Protein AF-A0A9W8RW11-F1 (afdb_monomer_lite)

Foldseek 3Di:
DVPLLVVLVVVLVVLVVVVVVVVVCLVPPDDCVLCVVPVDARSCQALVNLVSLLVSLLVLLLSLLCVLPDPDPPVPDPPSNVVSLVSNLVSLVVNLVSLVRYDLVSLLPHDVVSLLSLLSSLLSQLLVCVVVVHQRDPSSVSSLVSLVSNVVRDVLSVLSSVVSVLSNCVSVVNDDPQDQDPLSNDSVDRPVNCSVSSCVSSVPDPDDDPPPPDPDDD

pLDDT: mean 83.19, std 17.11, range [30.92, 97.88]

InterPro domains:
  IPR050815 Transcription factor, fungi [PTHR47338] (6-176)

Secondary structure (DSSP, 8-state):
-HHHHHHHHHHHHHHHHHHHHHHHHHHH---TTGGGG-TT--GGGSHHHHHHHHHHHHHHHHHHHHHHS-SS--TT-HHHHHHHHHHHHHHHHHHHHHHHHS-HHHHHTS-HHHHHHHHHHHHHHHHHHHHHTPPPPHHHHHHHHHHHHHTTT-HHHHHHHHHHHHHHHHHTT---SSPPPHHHH-TTS-TTTTHHHHHHHHT--S-PPP--------

Structure (mmCIF, N/CA/C/O backbone):
data_AF-A0A9W8RW11-F1
#
_entry.id   AF-A0A9W8RW11-F1
#
loop_
_atom_site.group_PDB
_atom_site.id
_atom_site.type_symbol
_atom_site.label_atom_id
_atom_site.label_alt_id
_atom_site.label_comp_id
_atom_site.label_asym_id
_atom_site.label_entity_id
_atom_site.label_seq_id
_atom_site.pdbx_PDB_ins_code
_atom_site.Cartn_x
_atom_site.Cartn_y
_atom_site.Cartn_z
_atom_site.occupancy
_atom_site.B_iso_or_equiv
_atom_site.auth_seq_id
_atom_site.auth_comp_id
_atom_site.auth_asym_id
_atom_site.auth_atom_id
_atom_site.pdbx_PDB_model_num
ATOM 1 N N . MET A 1 1 ? 6.291 4.280 27.430 1.00 55.97 1 MET A N 1
ATOM 2 C CA . MET A 1 1 ? 5.849 4.132 26.022 1.00 55.97 1 MET A CA 1
ATOM 3 C C . MET A 1 1 ? 6.825 4.798 25.031 1.00 55.97 1 MET A C 1
ATOM 5 O O . MET A 1 1 ? 6.535 4.846 23.847 1.00 55.97 1 MET A O 1
ATOM 9 N N . THR A 1 2 ? 8.008 5.239 25.487 1.00 69.38 2 THR A N 1
ATOM 10 C CA . THR A 1 2 ? 8.954 6.105 24.753 1.00 69.38 2 THR A CA 1
ATOM 11 C C . THR A 1 2 ? 10.048 5.349 23.992 1.00 69.38 2 THR A C 1
ATOM 13 O O . THR A 1 2 ? 10.424 5.767 22.905 1.00 69.38 2 THR A O 1
ATOM 16 N N . GLU A 1 3 ? 10.523 4.214 24.510 1.00 79.62 3 GLU A N 1
ATOM 17 C CA . GLU A 1 3 ? 11.634 3.451 23.913 1.00 79.62 3 GLU A CA 1
ATOM 18 C C . GLU A 1 3 ? 11.265 2.855 22.546 1.00 79.62 3 GLU A C 1
ATOM 20 O O . GLU A 1 3 ? 11.925 3.133 21.551 1.00 79.62 3 GLU A O 1
ATOM 25 N N . ARG A 1 4 ? 10.123 2.156 22.451 1.00 77.94 4 ARG A N 1
ATOM 26 C CA . ARG A 1 4 ? 9.627 1.610 21.174 1.00 77.94 4 ARG A CA 1
ATOM 27 C C . ARG A 1 4 ? 9.437 2.699 20.110 1.00 77.94 4 ARG A C 1
ATOM 29 O O . ARG A 1 4 ? 9.753 2.483 18.948 1.00 77.94 4 ARG A O 1
ATOM 36 N N . GLN A 1 5 ? 8.917 3.867 20.491 1.00 79.00 5 GLN A N 1
ATOM 37 C CA . GLN A 1 5 ? 8.721 4.969 19.546 1.00 79.00 5 GLN A CA 1
ATOM 38 C C . GLN A 1 5 ? 10.066 5.525 19.052 1.00 79.00 5 GLN A C 1
ATOM 40 O O . GLN A 1 5 ? 10.224 5.774 17.860 1.00 79.00 5 GLN A O 1
ATOM 45 N N . GLN A 1 6 ? 11.054 5.653 19.941 1.00 84.06 6 GLN A N 1
ATOM 46 C CA . GLN A 1 6 ? 12.413 6.064 19.579 1.00 84.06 6 GLN A CA 1
ATOM 47 C C . GLN A 1 6 ? 13.097 5.051 18.652 1.00 84.06 6 GLN A C 1
ATOM 49 O O . GLN A 1 6 ? 13.775 5.449 17.700 1.00 84.06 6 GLN A O 1
ATOM 54 N N . GLU A 1 7 ? 12.898 3.753 18.886 1.00 87.94 7 GLU A N 1
ATOM 55 C CA . GLU A 1 7 ? 13.370 2.690 17.995 1.00 87.94 7 GLU A CA 1
ATOM 56 C C . GLU A 1 7 ? 12.719 2.789 16.612 1.00 87.94 7 GLU A C 1
ATOM 58 O O . GLU A 1 7 ? 13.433 2.786 15.606 1.00 87.94 7 GLU A O 1
ATOM 63 N N . CYS A 1 8 ? 11.393 2.965 16.546 1.00 86.75 8 CYS A N 1
ATOM 64 C CA . CYS A 1 8 ? 10.683 3.191 15.286 1.00 86.75 8 CYS A CA 1
ATOM 65 C C . CYS A 1 8 ? 11.247 4.410 14.540 1.00 86.75 8 CYS A C 1
ATOM 67 O O . CYS A 1 8 ? 11.564 4.328 13.355 1.00 86.75 8 CYS A O 1
ATOM 69 N N . ASP A 1 9 ? 11.455 5.527 15.235 1.00 88.50 9 ASP A N 1
ATOM 70 C CA . ASP A 1 9 ? 12.011 6.743 14.638 1.00 88.50 9 ASP A CA 1
ATOM 71 C C . ASP A 1 9 ? 13.456 6.558 14.150 1.00 88.50 9 ASP A C 1
ATOM 73 O O . ASP A 1 9 ? 13.873 7.189 13.176 1.00 88.50 9 ASP A O 1
ATOM 77 N N . SER A 1 10 ? 14.241 5.714 14.822 1.00 92.50 10 SER A N 1
ATOM 78 C CA . SER A 1 10 ? 15.600 5.351 14.407 1.00 92.50 10 SER A CA 1
ATOM 79 C C . SER A 1 10 ? 15.591 4.510 13.130 1.00 92.50 10 SER A C 1
ATOM 81 O O . SER A 1 10 ? 16.301 4.824 12.171 1.00 92.50 10 SER A O 1
ATOM 83 N N . VAL A 1 11 ? 14.740 3.480 13.074 1.00 93.81 11 VAL A N 1
ATOM 84 C CA . VAL A 1 11 ? 14.574 2.629 11.886 1.00 93.81 11 VAL A CA 1
ATOM 85 C C . VAL A 1 11 ? 14.061 3.445 10.701 1.00 93.81 11 VAL A C 1
ATOM 87 O O . VAL A 1 11 ? 14.627 3.348 9.614 1.00 93.81 11 VAL A O 1
ATOM 90 N N . TYR A 1 12 ? 13.062 4.305 10.914 1.00 93.50 12 TYR A N 1
ATOM 91 C CA . TYR A 1 12 ? 12.537 5.211 9.892 1.00 93.50 12 TYR A CA 1
ATOM 92 C C . TYR A 1 12 ? 13.638 6.092 9.284 1.00 93.50 12 TYR A C 1
ATOM 94 O O . TYR A 1 12 ? 13.786 6.144 8.063 1.00 93.50 12 TYR A O 1
ATOM 102 N N . ARG A 1 13 ? 14.460 6.739 10.123 1.00 94.12 13 ARG A N 1
ATOM 103 C CA . ARG A 1 13 ? 15.569 7.588 9.655 1.00 94.12 13 ARG A CA 1
ATOM 104 C C . ARG A 1 13 ? 16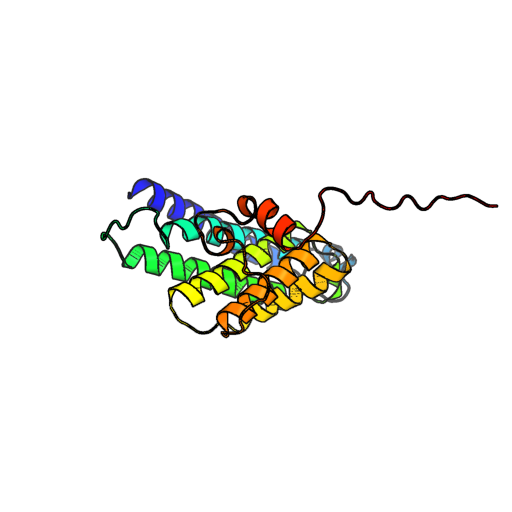.590 6.810 8.832 1.00 94.12 13 ARG A C 1
ATOM 106 O O . ARG A 1 13 ? 17.045 7.310 7.811 1.00 94.12 13 ARG A O 1
ATOM 113 N N . ARG A 1 14 ? 16.921 5.584 9.246 1.00 95.19 14 ARG A N 1
ATOM 114 C CA . ARG A 1 14 ? 17.838 4.711 8.498 1.00 95.19 14 ARG A CA 1
ATOM 115 C C . ARG A 1 14 ? 17.264 4.298 7.145 1.00 95.19 14 ARG A C 1
ATOM 117 O O . ARG A 1 14 ? 17.997 4.312 6.165 1.00 95.19 14 ARG A O 1
ATOM 124 N N . LEU A 1 15 ? 15.974 3.960 7.086 1.00 94.50 15 LEU A N 1
ATOM 125 C CA . LEU A 1 15 ? 15.294 3.627 5.831 1.00 94.50 15 LEU A CA 1
ATOM 126 C C . LEU A 1 15 ? 15.291 4.810 4.863 1.00 94.50 15 LEU A C 1
ATOM 128 O O . LEU A 1 15 ? 15.594 4.628 3.689 1.00 94.50 15 LEU A O 1
ATOM 132 N N . LYS A 1 16 ? 14.993 6.018 5.356 1.00 94.31 16 LYS A N 1
ATOM 133 C CA . LYS A 1 16 ? 15.020 7.235 4.538 1.00 94.31 16 LYS A CA 1
ATOM 134 C C . LYS A 1 16 ? 16.423 7.572 4.041 1.00 94.31 16 LYS A C 1
ATOM 136 O O . LYS A 1 16 ? 16.576 7.782 2.849 1.00 94.31 16 LYS A O 1
ATOM 141 N N . ALA A 1 17 ? 17.434 7.525 4.908 1.00 94.81 17 ALA A N 1
ATOM 142 C CA . ALA A 1 17 ? 18.819 7.755 4.496 1.00 94.81 17 ALA A CA 1
ATOM 143 C C . ALA A 1 17 ? 19.265 6.766 3.407 1.00 94.81 17 ALA A C 1
ATOM 145 O O . ALA A 1 17 ? 19.822 7.170 2.393 1.00 94.81 17 ALA A O 1
ATOM 146 N N . TRP A 1 18 ? 18.948 5.479 3.578 1.00 94.38 18 TRP A N 1
ATOM 147 C CA . TRP A 1 18 ? 19.262 4.463 2.575 1.00 94.38 18 TRP A CA 1
ATOM 148 C C . TRP A 1 18 ? 18.500 4.677 1.260 1.00 94.38 18 TRP A C 1
ATOM 150 O O . TRP A 1 18 ? 19.065 4.482 0.187 1.00 94.38 18 TRP A O 1
ATOM 160 N N . GLN A 1 19 ? 17.230 5.095 1.319 1.00 92.69 19 GLN A N 1
ATOM 161 C CA . GLN A 1 19 ? 16.463 5.445 0.121 1.00 92.69 19 GLN A CA 1
ATOM 162 C C . GLN A 1 19 ? 17.129 6.596 -0.644 1.00 92.69 19 GLN A C 1
ATOM 164 O O . GLN A 1 19 ? 17.280 6.505 -1.860 1.00 92.69 19 GLN A O 1
ATOM 169 N N . ASP A 1 20 ? 17.547 7.646 0.059 1.00 90.94 20 ASP A N 1
ATOM 170 C CA . ASP A 1 20 ? 18.175 8.813 -0.560 1.00 90.94 20 ASP A CA 1
ATOM 171 C C . ASP A 1 20 ? 19.526 8.432 -1.208 1.00 90.94 20 ASP A C 1
ATOM 173 O O . ASP A 1 20 ? 19.839 8.872 -2.315 1.00 90.94 20 ASP A O 1
ATOM 177 N N . GLU A 1 21 ? 20.309 7.554 -0.566 1.00 88.81 21 GLU A N 1
ATOM 178 C CA . GLU A 1 21 ? 21.528 6.968 -1.147 1.00 88.81 21 GLU A CA 1
ATOM 179 C C . GLU A 1 21 ? 21.223 6.132 -2.402 1.00 88.81 21 GLU A C 1
ATOM 181 O O . GLU A 1 21 ? 21.920 6.238 -3.414 1.00 88.81 21 GLU A O 1
ATOM 186 N N . PHE A 1 22 ? 20.164 5.320 -2.372 1.00 87.69 22 PHE A N 1
ATOM 187 C CA . PHE A 1 22 ? 19.738 4.516 -3.517 1.00 87.69 22 PHE A CA 1
ATOM 188 C C . PHE A 1 22 ? 19.322 5.388 -4.712 1.00 87.69 22 PHE A C 1
ATOM 190 O O . PHE A 1 22 ? 19.727 5.118 -5.844 1.00 87.69 22 PHE A O 1
ATOM 197 N N . GLU A 1 23 ? 18.581 6.470 -4.477 1.00 85.44 23 GLU A N 1
ATOM 198 C CA . GLU A 1 23 ? 18.187 7.424 -5.522 1.00 85.44 23 GLU A CA 1
ATOM 199 C C . GLU A 1 23 ? 19.410 8.124 -6.149 1.00 85.44 23 GLU A C 1
ATOM 201 O O . GLU A 1 23 ? 19.481 8.302 -7.371 1.00 85.44 23 GLU A O 1
ATOM 206 N N . GLN A 1 24 ? 20.436 8.438 -5.351 1.00 84.25 24 GLN A N 1
ATOM 207 C CA . GLN A 1 24 ? 21.717 8.943 -5.866 1.00 84.25 24 GLN A CA 1
ATOM 208 C C . GLN A 1 24 ? 22.445 7.902 -6.729 1.00 84.25 24 GLN A C 1
ATOM 210 O O . GLN A 1 24 ? 23.013 8.236 -7.770 1.00 84.25 24 GLN A O 1
ATOM 215 N N . LEU A 1 25 ? 22.407 6.623 -6.353 1.00 80.88 25 LEU A N 1
ATOM 216 C CA . LEU A 1 25 ? 23.002 5.558 -7.163 1.00 80.88 25 LEU A CA 1
ATOM 217 C C . LEU A 1 25 ? 22.285 5.381 -8.505 1.00 80.88 25 LEU A C 1
ATOM 219 O O . LEU A 1 25 ? 22.958 5.242 -9.527 1.00 80.88 25 LEU A O 1
ATOM 223 N N . LEU A 1 26 ? 20.951 5.450 -8.527 1.00 77.25 26 LEU A N 1
ATOM 224 C CA . LEU A 1 26 ? 20.169 5.361 -9.765 1.00 77.25 26 LEU A CA 1
ATOM 225 C C . LEU A 1 26 ? 20.497 6.487 -10.757 1.00 77.25 26 LEU A C 1
ATOM 227 O O . LEU A 1 26 ? 20.474 6.264 -11.969 1.00 77.25 26 LEU A O 1
ATOM 231 N N . THR A 1 27 ? 20.827 7.681 -10.262 1.00 72.81 27 THR A N 1
ATOM 232 C CA . THR A 1 27 ? 21.156 8.838 -11.111 1.00 72.81 27 THR A CA 1
ATOM 233 C C . THR A 1 27 ? 22.600 8.838 -11.617 1.00 72.81 27 THR A C 1
ATOM 235 O O . THR A 1 27 ? 22.850 9.348 -12.707 1.00 72.81 27 THR A O 1
ATOM 238 N N . VAL A 1 28 ? 23.547 8.256 -10.870 1.00 68.19 28 VAL A N 1
ATOM 239 C CA . VAL A 1 28 ? 24.987 8.328 -11.192 1.00 68.19 28 VAL A CA 1
ATOM 240 C C . VAL A 1 28 ? 25.542 7.039 -11.815 1.00 68.19 28 VAL A C 1
ATOM 242 O O . VAL A 1 28 ? 26.442 7.110 -12.648 1.00 68.19 28 VAL A O 1
ATOM 245 N N . HIS A 1 29 ? 25.039 5.862 -11.428 1.00 59.12 29 HIS A N 1
ATOM 246 C CA . HIS A 1 29 ? 25.720 4.579 -11.672 1.00 59.12 29 HIS A CA 1
ATOM 247 C C . HIS A 1 29 ? 24.947 3.584 -12.542 1.00 59.12 29 HIS A C 1
ATOM 249 O O . HIS A 1 29 ? 25.425 2.463 -12.716 1.00 59.12 29 HIS A O 1
ATOM 255 N N . THR A 1 30 ? 23.780 3.936 -13.087 1.00 58.44 30 THR A N 1
ATOM 256 C CA . THR A 1 30 ? 22.988 2.970 -13.864 1.00 58.44 30 THR A CA 1
ATOM 257 C C . THR A 1 30 ? 23.710 2.622 -15.177 1.00 58.44 30 THR A C 1
ATOM 259 O O . THR A 1 30 ? 23.822 3.481 -16.053 1.00 58.44 30 THR A O 1
ATOM 262 N N . PRO A 1 31 ? 24.227 1.388 -15.353 1.00 54.41 31 PRO A N 1
ATOM 263 C CA . PRO A 1 31 ? 24.907 1.004 -16.581 1.00 54.41 31 PRO A CA 1
ATOM 264 C C . PRO A 1 31 ? 23.875 0.764 -17.687 1.00 54.41 31 PRO A C 1
ATOM 266 O O . PRO A 1 31 ? 22.825 0.176 -17.434 1.00 54.41 31 PRO A O 1
ATOM 269 N N . GLN A 1 32 ? 24.221 1.101 -18.932 1.00 51.72 32 GLN A N 1
ATOM 270 C CA . GLN A 1 32 ? 23.376 0.911 -20.127 1.00 51.72 32 GLN A CA 1
ATOM 271 C C . GLN A 1 32 ? 22.864 -0.531 -20.334 1.00 51.72 32 GLN A C 1
ATOM 273 O O . GLN A 1 32 ? 21.938 -0.744 -21.105 1.00 51.72 32 GLN A O 1
ATOM 278 N N . TYR A 1 33 ? 23.431 -1.542 -19.661 1.00 46.22 33 TYR A N 1
ATOM 279 C CA . TYR A 1 33 ? 22.938 -2.921 -19.766 1.00 46.22 33 TYR A CA 1
ATOM 280 C C . TYR A 1 33 ? 21.620 -3.158 -19.002 1.00 46.22 33 TYR A C 1
ATOM 282 O O . TYR A 1 33 ? 20.869 -4.060 -19.368 1.00 46.22 33 TYR A O 1
ATOM 290 N N . ALA A 1 34 ? 21.312 -2.350 -17.979 1.00 51.25 34 ALA A N 1
ATOM 291 C CA . ALA A 1 34 ? 20.034 -2.422 -17.268 1.00 51.25 34 ALA A CA 1
ATOM 292 C C . ALA A 1 34 ? 18.853 -1.964 -18.150 1.00 51.25 34 ALA A C 1
ATOM 294 O O . ALA A 1 34 ? 17.740 -2.446 -17.963 1.00 51.25 34 ALA A O 1
ATOM 295 N N . ASP A 1 35 ? 19.114 -1.124 -19.160 1.00 51.81 35 ASP A N 1
ATOM 296 C CA . ASP A 1 35 ? 18.140 -0.701 -20.182 1.00 51.81 35 ASP A CA 1
ATOM 297 C C . ASP A 1 35 ? 17.795 -1.807 -21.195 1.00 51.81 35 ASP A C 1
ATOM 299 O O . ASP A 1 35 ? 16.818 -1.695 -21.932 1.00 51.81 35 ASP A O 1
ATOM 303 N N . LEU A 1 36 ? 18.559 -2.904 -21.257 1.00 46.84 36 LEU A N 1
ATOM 304 C CA . LEU A 1 36 ? 18.378 -3.916 -22.308 1.00 46.84 36 LEU A CA 1
ATOM 305 C C . LEU A 1 36 ? 17.129 -4.794 -22.125 1.00 46.84 36 LEU A C 1
ATOM 307 O O . LEU A 1 36 ? 16.750 -5.495 -23.062 1.00 46.84 36 LEU A O 1
ATOM 311 N N . LEU A 1 37 ? 16.485 -4.772 -20.951 1.00 48.75 37 LEU A N 1
ATOM 312 C CA . LEU A 1 37 ? 15.251 -5.527 -20.681 1.00 48.75 37 LEU A CA 1
ATOM 313 C C . LEU A 1 37 ? 13.976 -4.671 -20.755 1.00 48.75 37 LEU A C 1
ATOM 315 O O . LEU A 1 37 ? 12.876 -5.216 -20.727 1.00 48.75 37 LEU A O 1
ATOM 319 N N . THR A 1 38 ? 14.107 -3.353 -20.901 1.00 51.66 38 THR A N 1
ATOM 320 C CA . THR A 1 38 ? 12.986 -2.403 -20.979 1.00 51.66 38 THR A CA 1
ATOM 321 C C . THR A 1 38 ? 13.370 -1.278 -21.928 1.00 51.66 38 THR A C 1
ATOM 323 O O . THR A 1 38 ? 14.113 -0.370 -21.573 1.00 51.66 38 THR A O 1
ATOM 326 N N . SER A 1 39 ? 12.847 -1.318 -23.148 1.00 51.22 39 SER A N 1
ATOM 327 C CA . SER A 1 39 ? 13.229 -0.393 -24.219 1.00 51.22 39 SER A CA 1
ATOM 328 C C . SER A 1 39 ? 12.743 1.062 -24.023 1.00 51.22 39 SER A C 1
ATOM 330 O O . SER A 1 39 ? 12.902 1.861 -24.948 1.00 51.22 39 SER A O 1
ATOM 332 N N . SER A 1 40 ? 12.115 1.427 -22.891 1.00 55.81 40 SER A N 1
ATOM 333 C CA . SER A 1 40 ? 11.395 2.710 -22.760 1.00 55.81 40 SER A CA 1
ATOM 334 C C . SER A 1 40 ? 11.202 3.294 -21.343 1.00 55.81 40 SER A C 1
ATOM 336 O O . SER A 1 40 ? 10.311 4.123 -21.177 1.00 55.81 40 SER A O 1
ATOM 338 N N . GLY A 1 41 ? 11.991 2.922 -20.324 1.00 59.69 41 GLY A N 1
ATOM 339 C CA . GLY A 1 41 ? 11.790 3.404 -18.940 1.00 59.69 41 GLY A CA 1
ATOM 340 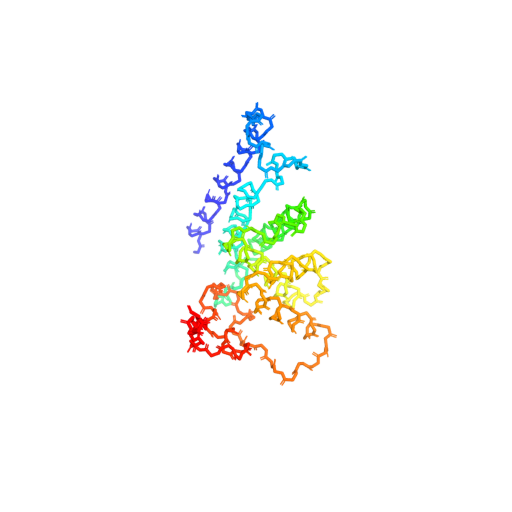C C . GLY A 1 41 ? 12.977 4.174 -18.351 1.00 59.69 41 GLY A C 1
ATOM 341 O O . GLY A 1 41 ? 14.126 3.867 -18.648 1.00 59.69 41 GLY A O 1
ATOM 342 N N . THR A 1 42 ? 12.729 5.153 -17.474 1.00 70.69 42 THR A N 1
ATOM 343 C CA . THR A 1 42 ? 13.776 5.733 -16.614 1.00 70.69 42 THR A CA 1
ATOM 344 C C . THR A 1 42 ? 14.273 4.683 -15.606 1.00 70.69 42 THR A C 1
ATOM 346 O O . THR A 1 42 ? 13.523 3.771 -15.250 1.00 70.69 42 THR A O 1
ATOM 349 N N . PRO A 1 43 ? 15.496 4.801 -15.048 1.00 69.88 43 PRO A N 1
ATOM 350 C CA . PRO A 1 43 ? 16.016 3.848 -14.053 1.00 69.88 43 PRO A CA 1
ATOM 351 C C . PRO A 1 43 ? 15.098 3.627 -12.835 1.00 69.88 43 PRO A C 1
ATOM 353 O O . PRO A 1 43 ? 15.088 2.553 -12.233 1.00 69.88 43 PRO A O 1
ATOM 356 N N . SER A 1 44 ? 14.293 4.632 -12.483 1.00 71.88 44 SER A N 1
ATOM 357 C CA . SER A 1 44 ? 13.288 4.576 -11.416 1.00 71.88 44 SER A CA 1
ATOM 358 C C . SER A 1 44 ? 12.025 3.777 -11.772 1.00 71.88 44 SER A C 1
ATOM 360 O O . SER A 1 44 ? 11.341 3.304 -10.869 1.00 71.88 44 SER A O 1
ATOM 362 N N . GLN A 1 45 ? 11.726 3.591 -13.061 1.00 79.69 45 GLN A N 1
ATOM 363 C CA . GLN A 1 45 ? 10.564 2.842 -13.566 1.00 79.69 45 GLN A CA 1
ATOM 364 C C . GLN A 1 45 ? 10.861 1.348 -13.755 1.00 79.69 45 GLN A C 1
ATOM 366 O O . GLN A 1 45 ? 9.975 0.570 -14.098 1.00 79.69 45 GLN A O 1
ATOM 371 N N . GLN A 1 46 ? 12.102 0.930 -13.506 1.00 82.88 46 GLN A N 1
ATOM 372 C CA . GLN A 1 46 ? 12.502 -0.467 -13.592 1.00 82.88 46 GLN A CA 1
ATOM 373 C C . GLN A 1 46 ? 11.773 -1.320 -12.541 1.00 82.88 46 GLN A C 1
ATOM 375 O O . GLN A 1 46 ? 11.654 -0.886 -11.390 1.00 82.88 46 GLN A O 1
ATOM 380 N N . PRO A 1 47 ? 11.373 -2.569 -12.857 1.00 87.25 47 PRO A N 1
ATOM 381 C CA . PRO A 1 47 ? 10.647 -3.436 -11.924 1.00 87.25 47 PRO A CA 1
ATOM 382 C C . PRO A 1 47 ? 11.334 -3.596 -10.560 1.00 87.25 47 PRO A C 1
ATOM 384 O O . PRO A 1 47 ? 10.676 -3.598 -9.519 1.00 87.25 47 PRO A O 1
ATOM 387 N N . ASN A 1 48 ? 12.667 -3.699 -10.553 1.00 87.94 48 ASN A N 1
ATOM 388 C CA . ASN A 1 48 ? 13.454 -3.832 -9.325 1.00 87.94 48 ASN A CA 1
ATOM 389 C C . ASN A 1 48 ? 13.486 -2.531 -8.512 1.00 87.94 48 ASN A C 1
ATOM 391 O O . ASN A 1 48 ? 13.378 -2.581 -7.288 1.00 87.94 48 ASN A O 1
ATOM 395 N N . SER A 1 49 ? 13.582 -1.376 -9.174 1.00 89.00 49 SER A N 1
ATOM 396 C CA . SER A 1 49 ? 13.500 -0.068 -8.514 1.00 89.00 49 SER A CA 1
ATOM 397 C C . SER A 1 49 ? 12.121 0.130 -7.888 1.00 89.00 49 SER A C 1
ATOM 399 O O . SER A 1 49 ? 12.025 0.471 -6.709 1.00 89.00 49 SER A O 1
ATOM 401 N N . ILE A 1 50 ? 11.049 -0.190 -8.625 1.00 92.12 50 ILE A N 1
ATOM 402 C CA . ILE A 1 50 ? 9.676 -0.146 -8.107 1.00 92.12 50 ILE A CA 1
ATOM 403 C C . ILE A 1 50 ? 9.534 -1.060 -6.886 1.00 92.12 50 ILE A C 1
ATOM 405 O O . ILE A 1 50 ? 8.989 -0.635 -5.866 1.00 92.12 50 ILE A O 1
ATOM 409 N N . LEU A 1 51 ? 10.048 -2.293 -6.960 1.00 93.62 51 LEU A N 1
ATOM 410 C CA . LEU A 1 51 ? 10.039 -3.236 -5.843 1.00 93.62 51 LEU A CA 1
ATOM 411 C C . LEU A 1 51 ? 10.716 -2.651 -4.601 1.00 93.62 51 LEU A C 1
ATOM 413 O O . LEU A 1 51 ? 10.139 -2.705 -3.514 1.00 93.62 51 LEU A O 1
ATOM 417 N N . ILE A 1 52 ? 11.906 -2.072 -4.756 1.00 93.75 52 ILE A N 1
ATOM 418 C CA . ILE A 1 52 ? 12.666 -1.468 -3.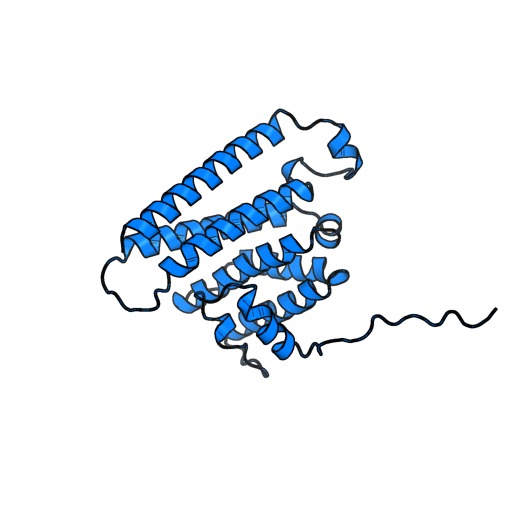658 1.00 93.75 52 ILE A CA 1
ATOM 419 C C . ILE A 1 52 ? 11.876 -0.318 -3.019 1.00 93.75 52 ILE A C 1
ATOM 421 O O . ILE A 1 52 ? 11.636 -0.347 -1.809 1.00 93.75 52 ILE A O 1
ATOM 425 N N . HIS A 1 53 ? 11.401 0.645 -3.813 1.00 94.12 53 HIS A N 1
ATOM 426 C CA . HIS A 1 53 ? 10.635 1.782 -3.293 1.00 94.12 53 HIS A CA 1
ATOM 427 C C . HIS A 1 53 ? 9.338 1.340 -2.604 1.00 94.12 53 HIS A C 1
ATOM 429 O O . HIS A 1 53 ? 9.045 1.767 -1.485 1.00 94.12 53 HIS A O 1
ATOM 435 N N . CYS A 1 54 ? 8.575 0.437 -3.227 1.00 96.31 54 CYS A N 1
ATOM 436 C CA . CYS A 1 54 ? 7.341 -0.084 -2.642 1.00 96.31 54 CYS A CA 1
ATOM 437 C C . CYS A 1 54 ? 7.611 -0.818 -1.321 1.00 96.31 54 CYS A C 1
ATOM 439 O O . CYS A 1 54 ? 6.856 -0.654 -0.360 1.00 96.31 54 CYS A O 1
ATOM 441 N N . THR A 1 55 ? 8.714 -1.569 -1.241 1.00 96.25 55 THR A N 1
ATOM 442 C CA . THR A 1 55 ? 9.135 -2.257 -0.014 1.00 96.25 55 THR A CA 1
ATOM 443 C C . THR A 1 55 ? 9.413 -1.256 1.103 1.00 96.25 55 THR A C 1
ATOM 445 O O . THR A 1 55 ? 8.829 -1.383 2.180 1.00 96.25 55 THR A O 1
ATOM 448 N N . ILE A 1 56 ? 10.221 -0.222 0.842 1.00 95.88 56 ILE A N 1
ATOM 449 C CA . ILE A 1 56 ? 10.540 0.824 1.829 1.00 95.88 56 ILE A CA 1
ATOM 450 C C . ILE A 1 56 ? 9.266 1.499 2.339 1.00 95.88 56 ILE A C 1
ATOM 452 O O . ILE A 1 56 ? 9.043 1.557 3.549 1.00 95.88 56 ILE A O 1
ATOM 456 N N . HIS A 1 57 ? 8.402 1.975 1.440 1.00 96.88 57 HIS A N 1
ATOM 457 C CA . HIS A 1 57 ? 7.180 2.671 1.841 1.00 96.88 57 HIS A CA 1
ATOM 458 C C . HIS A 1 57 ? 6.230 1.757 2.621 1.00 96.88 57 HIS A C 1
ATOM 460 O O . HIS A 1 57 ? 5.674 2.176 3.636 1.00 96.88 57 HIS A O 1
ATOM 466 N N . SER A 1 58 ? 6.099 0.487 2.223 1.00 96.00 58 SER A N 1
ATOM 467 C CA . SER A 1 58 ? 5.288 -0.482 2.969 1.00 96.00 58 SER A CA 1
ATOM 468 C C . SER A 1 58 ? 5.848 -0.777 4.367 1.00 96.00 58 SER A C 1
ATOM 470 O O . SER A 1 58 ? 5.072 -0.942 5.312 1.00 96.00 58 SER A O 1
ATOM 472 N N . ALA A 1 59 ? 7.175 -0.773 4.531 1.00 95.12 59 ALA A N 1
ATOM 473 C CA . ALA A 1 59 ? 7.827 -0.929 5.826 1.00 95.12 59 ALA A CA 1
ATOM 474 C C . ALA A 1 59 ? 7.572 0.285 6.732 1.00 95.12 59 ALA A C 1
ATOM 476 O O . ALA A 1 59 ? 7.223 0.104 7.898 1.00 95.12 59 ALA A O 1
ATOM 477 N N . ILE A 1 60 ? 7.665 1.509 6.195 1.00 94.88 60 ILE A N 1
ATOM 478 C CA . ILE A 1 60 ? 7.368 2.746 6.938 1.00 94.88 60 ILE A CA 1
ATOM 479 C C . ILE A 1 60 ? 5.912 2.751 7.420 1.00 94.88 60 ILE A C 1
ATOM 481 O O . ILE A 1 60 ? 5.659 3.001 8.600 1.00 94.88 60 ILE A O 1
ATOM 485 N N . ILE A 1 61 ? 4.963 2.418 6.538 1.00 94.50 61 ILE A N 1
ATOM 486 C CA . ILE A 1 61 ? 3.540 2.317 6.893 1.00 94.50 61 ILE A CA 1
ATOM 487 C C . ILE A 1 61 ? 3.350 1.271 7.995 1.00 94.50 61 ILE A C 1
ATOM 489 O O . ILE A 1 61 ? 2.709 1.540 9.010 1.00 94.50 61 ILE A O 1
ATOM 493 N N . SER A 1 62 ? 3.968 0.098 7.844 1.00 91.69 62 SER A N 1
ATOM 494 C CA . SER A 1 62 ? 3.828 -0.998 8.807 1.00 91.69 62 SER A CA 1
ATOM 495 C C . SER A 1 62 ? 4.410 -0.674 10.186 1.00 91.69 62 SER A C 1
ATOM 497 O O . SER A 1 62 ? 3.884 -1.146 11.196 1.00 91.69 62 SER A O 1
ATOM 499 N N . LEU A 1 63 ? 5.467 0.140 10.231 1.00 90.50 63 LEU A N 1
ATOM 500 C CA . LEU A 1 63 ? 6.131 0.578 11.456 1.00 90.50 63 LEU A CA 1
ATOM 501 C C . LEU A 1 63 ? 5.277 1.572 12.252 1.00 90.50 63 LEU A C 1
ATOM 503 O O . LEU A 1 63 ? 5.204 1.483 13.477 1.00 90.50 63 LEU A O 1
ATOM 507 N N . HIS A 1 64 ? 4.618 2.502 11.557 1.00 89.75 64 HIS A N 1
ATOM 508 C CA . HIS A 1 64 ? 3.907 3.621 12.178 1.00 89.75 64 HIS A CA 1
ATOM 509 C C . HIS A 1 64 ? 2.389 3.416 12.308 1.00 89.75 64 HIS A C 1
ATOM 511 O O . HIS A 1 64 ? 1.784 4.032 13.186 1.00 89.75 64 HIS A O 1
ATOM 517 N N . GLN A 1 65 ? 1.763 2.516 11.533 1.00 87.88 65 GLN A N 1
ATOM 518 C CA . GLN A 1 65 ? 0.305 2.289 11.578 1.00 87.88 65 GLN A CA 1
ATOM 519 C C . GLN A 1 65 ? -0.218 1.940 12.982 1.00 87.88 65 GLN A C 1
ATOM 521 O O . GLN A 1 65 ? -1.296 2.381 13.378 1.00 87.88 65 GLN A O 1
ATOM 526 N N . ARG A 1 66 ? 0.578 1.213 13.778 1.00 82.00 66 ARG A N 1
ATOM 527 C CA . ARG A 1 66 ? 0.212 0.800 15.143 1.00 82.00 66 ARG A CA 1
ATOM 528 C C . ARG A 1 66 ? 0.257 1.935 16.159 1.00 82.00 66 ARG A C 1
ATOM 530 O O . ARG A 1 66 ? -0.466 1.874 17.151 1.00 82.00 66 ARG A O 1
ATOM 537 N N . SER A 1 67 ? 1.093 2.949 15.926 1.00 80.69 67 SER A N 1
ATOM 538 C CA . SER A 1 67 ? 1.182 4.128 16.794 1.00 80.69 67 SER A CA 1
ATOM 539 C C . SER A 1 67 ? -0.030 5.048 16.623 1.00 80.69 67 SER A C 1
ATOM 541 O O . SER A 1 67 ? -0.394 5.750 17.563 1.00 80.69 67 SER A O 1
ATOM 543 N N . ILE A 1 68 ? -0.676 5.020 15.451 1.00 82.38 68 ILE A N 1
ATOM 544 C CA . ILE A 1 68 ? -1.841 5.858 15.133 1.00 82.38 68 ILE A CA 1
ATOM 545 C C . ILE A 1 68 ? -3.106 5.338 15.841 1.00 82.38 68 ILE A C 1
ATOM 547 O O . ILE A 1 68 ? -3.866 6.139 16.377 1.00 82.38 68 ILE A O 1
ATOM 551 N N . PHE A 1 69 ? -3.297 4.013 15.911 1.00 73.81 69 PHE A N 1
ATOM 552 C CA . PHE A 1 69 ? -4.514 3.370 16.441 1.00 73.81 69 PHE A CA 1
ATOM 553 C C . PHE A 1 69 ? -4.233 2.461 17.652 1.00 73.81 69 PHE A C 1
ATOM 555 O O . PHE A 1 69 ? -4.328 1.244 17.530 1.00 73.81 69 PHE A O 1
ATOM 562 N N . PRO A 1 70 ? -3.836 2.994 18.816 1.00 65.50 70 PRO A N 1
ATOM 563 C CA . PRO A 1 70 ? -3.404 2.183 19.955 1.00 65.50 70 PRO A CA 1
ATOM 564 C C . PRO A 1 70 ? -4.531 1.329 20.556 1.00 65.50 70 PRO A C 1
ATOM 566 O O . PRO A 1 70 ? -5.673 1.759 20.655 1.00 65.50 70 PRO A O 1
ATOM 569 N N . VAL A 1 71 ? -4.166 0.135 21.038 1.00 61.94 71 VAL A N 1
ATOM 570 C CA . VAL A 1 71 ? -5.072 -0.855 21.665 1.00 61.94 71 VAL A CA 1
ATOM 571 C C . VAL A 1 71 ? -5.685 -0.350 22.981 1.00 61.94 71 VAL A C 1
ATOM 573 O O . VAL A 1 71 ? -6.735 -0.817 23.414 1.00 61.94 71 VAL A O 1
ATOM 576 N N . SER A 1 72 ? -5.038 0.616 23.628 1.00 56.78 72 SER A N 1
ATOM 577 C CA . SER A 1 72 ? -5.527 1.284 24.827 1.00 56.78 72 SER A CA 1
ATOM 578 C C . SER A 1 72 ? -5.626 2.784 24.567 1.00 56.78 72 SER A C 1
ATOM 580 O O . SER A 1 72 ? -4.673 3.394 24.074 1.00 56.78 72 SER A O 1
ATOM 582 N N . ASN A 1 73 ? -6.773 3.373 24.927 1.00 50.38 73 ASN A N 1
ATOM 583 C CA . ASN A 1 73 ? -7.041 4.818 24.940 1.00 50.38 73 ASN A CA 1
ATOM 584 C C . ASN A 1 73 ? -6.172 5.511 26.002 1.00 50.38 73 ASN A C 1
ATOM 586 O O . ASN A 1 73 ? -6.661 6.070 26.976 1.00 50.38 73 ASN A O 1
ATOM 590 N N . LEU A 1 74 ? -4.851 5.400 25.880 1.00 51.91 74 LEU A N 1
ATOM 591 C CA . LEU A 1 74 ? -3.933 6.205 26.658 1.00 51.91 74 LEU A CA 1
ATOM 592 C C . LEU A 1 74 ? -4.002 7.603 26.044 1.00 51.91 74 LEU A C 1
ATOM 594 O O . LEU A 1 74 ? -3.430 7.859 24.976 1.00 51.91 74 LEU A O 1
ATOM 598 N N . ASP A 1 75 ? -4.746 8.469 26.728 1.00 50.06 75 ASP A N 1
ATOM 599 C CA . ASP A 1 75 ? -5.038 9.885 26.449 1.00 50.06 75 ASP A CA 1
ATOM 600 C C . ASP A 1 75 ? -3.787 10.794 26.401 1.00 50.06 75 ASP A C 1
ATOM 602 O O . ASP A 1 75 ? -3.866 12.002 26.587 1.00 50.06 75 ASP A O 1
ATOM 606 N N . GLY A 1 76 ? -2.599 10.225 26.182 1.00 54.41 76 GLY A N 1
ATOM 607 C CA . GLY A 1 76 ? -1.332 10.879 26.480 1.00 54.41 76 GLY A CA 1
ATOM 608 C C . GLY A 1 76 ? -0.827 11.853 25.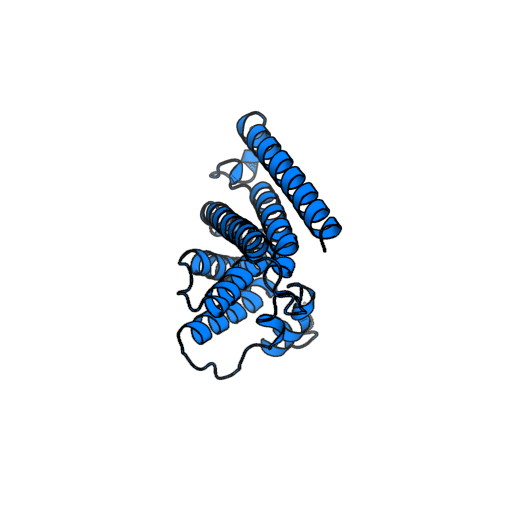425 1.00 54.41 76 GLY A C 1
ATOM 609 O O . GLY A 1 76 ? -0.419 12.948 25.788 1.00 54.41 76 GLY A O 1
ATOM 610 N N . GLU A 1 77 ? -0.787 11.489 24.138 1.00 60.22 77 GLU A N 1
ATOM 611 C CA . GLU A 1 77 ? -0.026 12.293 23.169 1.00 60.22 77 GLU A CA 1
ATOM 612 C C . GLU A 1 77 ? -0.662 12.288 21.766 1.00 60.22 77 GLU A C 1
ATOM 614 O O . GLU A 1 77 ? -0.548 11.318 21.016 1.00 60.22 77 GLU A O 1
ATOM 619 N N . ALA A 1 78 ? -1.338 13.383 21.398 1.00 62.25 78 ALA A N 1
ATOM 620 C CA . ALA A 1 78 ? -1.886 13.596 20.052 1.00 62.25 78 ALA A CA 1
ATOM 621 C C . ALA A 1 78 ? -0.780 13.843 19.005 1.00 62.25 78 ALA A C 1
ATOM 623 O O . ALA A 1 78 ? -0.790 13.237 17.935 1.00 62.25 78 ALA A O 1
ATOM 624 N N . ALA A 1 79 ? 0.241 14.634 19.351 1.00 64.81 79 ALA A N 1
ATOM 625 C CA . ALA A 1 79 ? 1.300 15.039 18.422 1.00 64.81 79 ALA A CA 1
ATOM 626 C C . ALA A 1 79 ? 2.132 13.874 17.818 1.00 64.81 79 ALA A C 1
ATOM 628 O O . ALA A 1 79 ? 2.389 13.879 16.613 1.00 64.81 79 ALA A O 1
ATOM 629 N N . PRO A 1 80 ? 2.534 12.823 18.564 1.00 68.12 80 PRO A N 1
ATOM 630 C CA . PRO A 1 80 ? 3.215 11.665 17.976 1.00 68.12 80 PRO A CA 1
ATOM 631 C C . PRO A 1 80 ? 2.328 10.849 17.032 1.00 68.12 80 PRO A C 1
ATOM 633 O O . PRO A 1 80 ? 2.839 10.239 16.085 1.00 68.12 80 PRO A O 1
ATOM 636 N N . ARG A 1 81 ? 1.008 10.825 17.274 1.00 77.19 81 ARG A N 1
ATOM 637 C CA . ARG A 1 81 ? 0.043 10.164 16.384 1.00 77.19 81 ARG A CA 1
ATOM 638 C C . ARG A 1 81 ? -0.093 10.935 15.080 1.00 77.19 81 ARG A C 1
ATOM 640 O O . ARG A 1 81 ? -0.034 10.318 14.019 1.00 77.19 81 ARG A O 1
ATOM 647 N N . GLU A 1 82 ? -0.174 12.261 15.162 1.00 80.38 82 GLU A N 1
ATOM 648 C CA . GLU A 1 82 ? -0.180 13.159 14.004 1.00 80.38 82 GLU A CA 1
ATOM 649 C C . GLU A 1 82 ? 1.080 12.955 13.154 1.00 80.38 82 GLU A C 1
ATOM 651 O O . GLU A 1 82 ? 0.967 12.561 11.994 1.00 80.38 82 GLU A O 1
ATOM 656 N N . CYS A 1 83 ? 2.276 13.042 13.748 1.00 85.31 83 CYS A N 1
ATOM 657 C CA . CYS A 1 83 ? 3.536 12.829 13.025 1.00 85.31 83 CYS A CA 1
ATOM 658 C C . CYS A 1 83 ? 3.635 11.424 12.397 1.00 85.31 83 CYS A C 1
ATOM 660 O O . CYS A 1 83 ? 4.085 11.268 11.261 1.00 85.31 83 CYS A O 1
ATOM 662 N N . SER A 1 84 ? 3.189 10.381 13.108 1.00 88.00 84 SER A N 1
ATOM 663 C CA . SER A 1 84 ? 3.156 9.015 12.564 1.00 88.00 84 SER A CA 1
ATOM 664 C C . SER A 1 84 ? 2.191 8.902 11.379 1.00 88.00 84 SER A C 1
ATOM 666 O O . SER A 1 84 ? 2.516 8.258 10.381 1.00 88.00 84 SER A O 1
ATOM 668 N N . SER A 1 85 ? 1.028 9.557 11.456 1.00 90.81 85 SER A N 1
ATOM 669 C CA . SER A 1 85 ? 0.048 9.575 10.370 1.00 90.81 85 SER A CA 1
ATOM 670 C C . SER A 1 85 ? 0.546 10.323 9.136 1.00 90.81 85 SER A C 1
ATOM 672 O O . SER A 1 85 ? 0.418 9.802 8.030 1.00 90.81 85 SER A O 1
ATOM 674 N N . GLU A 1 86 ? 1.214 11.463 9.314 1.00 92.38 86 GLU A N 1
ATOM 675 C CA . GLU A 1 86 ? 1.827 12.229 8.225 1.00 92.38 86 GLU A CA 1
ATOM 676 C C . GLU A 1 86 ? 2.909 11.422 7.501 1.00 92.38 86 GLU A C 1
ATOM 678 O O . GLU A 1 86 ? 2.957 11.408 6.271 1.00 92.38 86 GLU A O 1
ATOM 683 N N . ARG A 1 87 ? 3.751 10.685 8.240 1.00 94.12 87 ARG A N 1
ATOM 684 C CA . ARG A 1 87 ? 4.774 9.805 7.646 1.00 94.12 87 ARG A CA 1
ATOM 685 C C . ARG A 1 87 ? 4.159 8.670 6.830 1.00 94.12 87 ARG A C 1
ATOM 687 O O . ARG A 1 87 ? 4.658 8.364 5.743 1.00 94.12 87 ARG A O 1
ATOM 694 N N . CYS A 1 88 ? 3.082 8.057 7.324 1.00 95.06 88 CYS A N 1
ATOM 695 C CA . CYS A 1 88 ? 2.352 7.029 6.582 1.00 95.06 88 CYS A CA 1
ATOM 696 C C . CYS A 1 88 ? 1.693 7.604 5.323 1.00 95.06 88 CYS A C 1
ATOM 698 O O . CYS A 1 88 ? 1.852 7.027 4.249 1.00 95.06 88 CYS A O 1
ATOM 700 N N . LEU A 1 89 ? 1.011 8.750 5.429 1.00 95.88 89 LEU A N 1
ATOM 701 C CA . LEU A 1 89 ? 0.385 9.431 4.292 1.00 95.88 89 LEU A CA 1
ATOM 702 C C . LEU A 1 89 ? 1.420 9.823 3.235 1.00 95.88 89 LEU A C 1
ATOM 704 O O . LEU A 1 89 ? 1.246 9.496 2.067 1.00 95.88 89 LEU A O 1
ATOM 708 N N . SER A 1 90 ? 2.535 10.430 3.649 1.00 96.56 90 SER A N 1
ATOM 709 C CA . SER A 1 90 ? 3.647 10.782 2.758 1.00 96.56 90 SER A CA 1
ATOM 710 C C . SER A 1 90 ? 4.238 9.553 2.060 1.00 96.56 90 SER A C 1
ATOM 712 O O . SER A 1 90 ? 4.550 9.601 0.871 1.00 96.56 90 SER A O 1
ATOM 714 N N . SER A 1 91 ? 4.333 8.417 2.759 1.00 97.19 91 SER A N 1
ATOM 715 C CA . SER A 1 91 ? 4.798 7.156 2.164 1.00 97.19 91 SER A CA 1
ATOM 716 C C . SER A 1 91 ? 3.801 6.573 1.163 1.00 97.19 91 SER A C 1
ATOM 718 O O . SER A 1 91 ? 4.214 6.064 0.124 1.00 97.19 91 SER A O 1
ATOM 720 N N . CYS A 1 92 ? 2.497 6.659 1.440 1.00 97.38 92 CYS A N 1
ATOM 721 C CA . CYS A 1 92 ? 1.466 6.259 0.481 1.00 97.38 92 CYS A CA 1
ATOM 722 C C . CYS A 1 92 ? 1.511 7.154 -0.763 1.00 97.38 92 CYS A C 1
ATOM 724 O O . CYS A 1 92 ? 1.472 6.659 -1.886 1.00 97.38 92 CYS A O 1
ATOM 726 N N . ASP A 1 93 ? 1.672 8.461 -0.561 1.00 97.38 93 ASP A N 1
ATOM 727 C CA . ASP A 1 93 ? 1.776 9.444 -1.629 1.00 97.38 93 ASP A CA 1
ATOM 728 C C . ASP A 1 93 ? 2.975 9.162 -2.537 1.00 97.38 93 ASP A C 1
ATOM 730 O O . ASP A 1 93 ? 2.808 9.105 -3.751 1.00 97.38 93 ASP A O 1
ATOM 734 N N . GLN A 1 94 ? 4.158 8.935 -1.961 1.00 96.25 94 GLN A N 1
ATOM 735 C CA . GLN A 1 94 ? 5.372 8.599 -2.710 1.00 96.25 94 GLN A CA 1
ATOM 736 C C . GLN A 1 94 ? 5.249 7.246 -3.425 1.00 96.25 94 GLN A C 1
ATOM 738 O O . GLN A 1 94 ? 5.627 7.132 -4.589 1.00 96.25 94 GLN A O 1
ATOM 743 N N . MET A 1 95 ? 4.643 6.236 -2.788 1.00 97.56 95 MET A N 1
ATOM 744 C CA . MET A 1 95 ? 4.368 4.954 -3.445 1.00 97.56 95 MET A CA 1
ATOM 745 C C . MET A 1 95 ? 3.430 5.124 -4.649 1.00 97.56 95 MET A C 1
ATOM 747 O O . MET A 1 95 ? 3.640 4.492 -5.681 1.00 97.56 95 MET A O 1
ATOM 751 N N . ALA A 1 96 ? 2.421 5.993 -4.555 1.00 97.31 96 ALA A N 1
ATOM 752 C CA . ALA A 1 96 ? 1.542 6.295 -5.680 1.00 97.31 96 ALA A CA 1
ATOM 753 C C . ALA A 1 96 ? 2.305 6.949 -6.844 1.00 97.31 96 ALA A C 1
ATOM 755 O O . ALA A 1 96 ? 2.055 6.600 -7.994 1.00 97.31 96 ALA A O 1
ATOM 756 N N . GLU A 1 97 ? 3.262 7.842 -6.571 1.00 95.62 97 GLU A N 1
ATOM 757 C CA . GLU A 1 97 ? 4.122 8.418 -7.617 1.00 95.62 97 GLU A CA 1
ATOM 758 C C . GLU A 1 97 ? 4.958 7.342 -8.326 1.00 95.62 97 GLU A C 1
ATOM 760 O O . GLU A 1 97 ? 5.009 7.318 -9.556 1.00 95.62 97 GLU A O 1
ATOM 765 N N . VAL A 1 98 ? 5.540 6.405 -7.568 1.00 93.81 98 VAL A N 1
ATOM 766 C CA . VAL A 1 98 ? 6.313 5.279 -8.120 1.00 93.81 98 VAL A CA 1
ATOM 767 C C . VAL A 1 98 ? 5.439 4.398 -9.014 1.00 93.81 98 VAL A C 1
ATOM 769 O O . VAL A 1 98 ? 5.817 4.097 -10.143 1.00 93.81 98 VAL A O 1
ATOM 772 N N . ILE A 1 99 ? 4.246 4.021 -8.543 1.00 95.38 99 ILE A N 1
ATOM 773 C CA . ILE A 1 99 ? 3.311 3.191 -9.315 1.00 95.38 99 ILE A CA 1
ATOM 774 C C . ILE A 1 99 ? 2.806 3.922 -10.561 1.00 95.38 99 ILE A C 1
ATOM 776 O O . ILE A 1 99 ? 2.648 3.289 -11.599 1.00 95.38 99 ILE A O 1
ATOM 780 N N . ARG A 1 100 ? 2.594 5.245 -10.501 1.00 94.44 100 ARG A N 1
ATOM 781 C CA . ARG A 1 100 ? 2.188 6.032 -11.678 1.00 94.44 100 ARG A CA 1
ATOM 782 C C . ARG A 1 100 ? 3.254 6.034 -12.768 1.00 94.44 100 ARG A C 1
ATOM 784 O O . ARG A 1 100 ? 2.920 6.154 -13.940 1.00 94.44 100 ARG A O 1
ATOM 791 N N . GLY A 1 101 ? 4.522 5.947 -12.374 1.00 89.38 101 GLY A N 1
ATOM 792 C CA . GLY A 1 101 ? 5.637 5.869 -13.305 1.00 89.38 101 GLY A CA 1
ATOM 793 C C . GLY A 1 101 ? 5.711 4.539 -14.056 1.00 89.38 101 GLY A C 1
ATOM 794 O O . GLY A 1 101 ? 6.337 4.499 -15.107 1.00 89.38 101 GLY A O 1
ATOM 795 N N . ALA A 1 102 ? 5.100 3.466 -13.560 1.00 90.00 102 ALA A N 1
ATOM 796 C CA . ALA A 1 102 ? 5.160 2.161 -14.207 1.00 90.00 102 ALA A CA 1
ATOM 797 C C . ALA A 1 102 ? 4.147 2.058 -15.359 1.00 90.00 102 ALA A C 1
ATOM 799 O O . ALA A 1 102 ? 2.987 2.446 -15.208 1.00 90.00 102 ALA A O 1
ATOM 800 N N . ASP A 1 103 ? 4.568 1.503 -16.496 1.00 90.12 103 ASP A N 1
ATOM 801 C CA . ASP A 1 103 ? 3.644 1.144 -17.573 1.00 90.12 103 ASP A CA 1
ATOM 802 C C . ASP A 1 103 ? 2.860 -0.145 -17.251 1.00 90.12 103 ASP A C 1
ATOM 804 O O . ASP A 1 103 ? 3.184 -0.908 -16.334 1.00 90.12 103 ASP A O 1
ATOM 808 N N . ASP A 1 104 ? 1.783 -0.376 -18.003 1.00 91.88 104 ASP A N 1
ATOM 809 C CA . ASP A 1 104 ? 0.882 -1.513 -17.792 1.00 91.88 104 ASP A CA 1
ATOM 810 C C . ASP A 1 104 ? 1.584 -2.872 -17.968 1.00 91.88 104 ASP A C 1
ATOM 812 O O . ASP A 1 104 ? 1.237 -3.835 -17.276 1.00 91.88 104 ASP A O 1
ATOM 816 N N . ASP A 1 105 ? 2.567 -2.955 -18.869 1.00 89.06 105 ASP A N 1
ATOM 817 C CA . ASP A 1 105 ? 3.317 -4.184 -19.151 1.00 89.06 105 ASP A CA 1
ATOM 818 C C . ASP A 1 105 ? 4.245 -4.533 -17.977 1.00 89.06 105 ASP A C 1
ATOM 820 O O . ASP A 1 105 ? 4.252 -5.670 -17.488 1.00 89.06 105 ASP A O 1
ATOM 824 N N . THR A 1 106 ? 4.949 -3.530 -17.449 1.00 89.25 106 THR A N 1
ATOM 825 C CA . THR A 1 106 ? 5.787 -3.623 -16.251 1.00 89.25 106 THR A CA 1
ATOM 826 C C . THR A 1 106 ? 4.956 -3.997 -15.032 1.00 89.25 106 THR A C 1
ATOM 828 O O . THR A 1 106 ? 5.333 -4.906 -14.292 1.00 89.25 106 THR A O 1
ATOM 831 N N . LEU A 1 107 ? 3.802 -3.350 -14.825 1.00 89.69 107 LEU A N 1
ATOM 832 C CA . LEU A 1 107 ? 2.894 -3.681 -13.724 1.00 89.69 107 LEU A CA 1
ATOM 833 C C . LEU A 1 107 ? 2.349 -5.109 -13.841 1.00 89.69 107 LEU A C 1
ATOM 835 O O . LEU A 1 107 ? 2.249 -5.811 -12.836 1.00 89.69 107 LEU A O 1
ATOM 839 N N . GLY A 1 108 ? 2.035 -5.579 -15.050 1.00 89.25 108 GLY A N 1
ATOM 840 C CA . GLY A 1 108 ? 1.583 -6.953 -15.270 1.00 89.25 108 GLY A CA 1
ATOM 841 C C . GLY A 1 108 ? 2.611 -7.997 -14.816 1.00 89.25 108 GLY A C 1
ATOM 842 O O . GLY A 1 108 ? 2.251 -8.984 -14.167 1.00 89.25 108 GLY A O 1
ATOM 843 N N . LEU A 1 109 ? 3.889 -7.759 -15.116 1.00 88.00 109 LEU A N 1
ATOM 844 C CA . LEU A 1 109 ? 5.000 -8.679 -14.841 1.00 88.00 109 LEU A CA 1
ATOM 845 C C . LEU A 1 109 ? 5.748 -8.386 -13.532 1.00 88.00 109 LEU A C 1
ATOM 847 O O . LEU A 1 109 ? 6.770 -9.014 -13.247 1.00 88.00 109 LEU A O 1
ATOM 851 N N . ILE A 1 110 ? 5.247 -7.453 -12.722 1.00 89.50 110 ILE A N 1
ATOM 852 C CA . ILE A 1 110 ? 5.924 -7.028 -11.502 1.00 89.50 110 ILE A CA 1
ATOM 853 C C . ILE A 1 110 ? 6.019 -8.156 -10.472 1.00 89.50 110 ILE A C 1
ATOM 855 O O . ILE A 1 110 ? 5.185 -9.066 -10.419 1.00 89.50 110 ILE A O 1
ATOM 859 N N . ASN A 1 111 ? 7.029 -8.074 -9.605 1.00 91.75 111 ASN A N 1
ATOM 860 C CA . ASN A 1 111 ? 7.186 -9.015 -8.504 1.00 91.75 111 ASN A CA 1
ATOM 861 C C . ASN A 1 111 ? 5.899 -9.052 -7.646 1.00 91.75 111 ASN A C 1
ATOM 863 O O . ASN A 1 111 ? 5.454 -7.995 -7.186 1.00 91.75 111 ASN A O 1
ATOM 867 N N . PRO A 1 112 ? 5.327 -10.239 -7.357 1.00 91.94 112 PRO A N 1
ATOM 868 C CA . PRO A 1 112 ? 4.110 -10.365 -6.557 1.00 91.94 112 PRO A CA 1
ATOM 869 C C . PRO A 1 112 ? 4.180 -9.733 -5.166 1.00 91.94 112 PRO A C 1
ATOM 871 O O . PRO A 1 112 ? 3.148 -9.428 -4.577 1.00 91.94 112 PRO A O 1
ATOM 874 N N . TYR A 1 113 ? 5.375 -9.512 -4.622 1.00 94.12 113 TYR A N 1
ATOM 875 C CA . TYR A 1 113 ? 5.541 -8.777 -3.375 1.00 94.12 113 TYR A CA 1
ATOM 876 C C . TYR A 1 113 ? 5.058 -7.320 -3.483 1.00 94.12 113 TYR A C 1
ATOM 878 O O . TYR A 1 113 ? 4.450 -6.807 -2.546 1.00 94.12 113 TYR A O 1
ATOM 886 N N . VAL A 1 114 ? 5.210 -6.680 -4.650 1.00 95.56 114 VAL A N 1
ATOM 887 C CA . VAL A 1 114 ? 4.717 -5.311 -4.884 1.00 95.56 114 VAL A CA 1
ATOM 888 C C . VAL A 1 114 ? 3.199 -5.232 -4.758 1.00 95.56 114 VAL A C 1
ATOM 890 O O . VAL A 1 114 ? 2.683 -4.251 -4.231 1.00 95.56 114 VAL A O 1
ATOM 893 N N . ILE A 1 115 ? 2.477 -6.287 -5.149 1.00 95.81 115 ILE A N 1
ATOM 894 C CA . ILE A 1 115 ? 1.019 -6.383 -4.982 1.00 95.81 115 ILE A CA 1
ATOM 895 C C . ILE A 1 115 ? 0.640 -6.193 -3.504 1.00 95.81 115 ILE A C 1
ATOM 897 O O . ILE A 1 115 ? -0.295 -5.455 -3.195 1.00 95.81 115 ILE A O 1
ATOM 901 N N . TYR A 1 116 ? 1.388 -6.810 -2.582 1.00 94.81 116 TYR A N 1
ATOM 902 C CA . TYR A 1 116 ? 1.164 -6.632 -1.147 1.00 94.81 116 TYR A CA 1
ATOM 903 C C . TYR A 1 116 ? 1.538 -5.231 -0.667 1.00 94.81 116 TYR A C 1
ATOM 905 O O . TYR A 1 116 ? 0.786 -4.652 0.113 1.00 94.81 116 TYR A O 1
ATOM 913 N N . CYS A 1 117 ? 2.653 -4.664 -1.133 1.00 97.00 117 CYS A N 1
ATOM 914 C CA . CYS A 1 117 ? 3.039 -3.295 -0.781 1.00 97.00 117 CYS A CA 1
ATOM 915 C C . CYS A 1 117 ? 1.954 -2.281 -1.179 1.00 97.00 117 CYS A C 1
ATOM 917 O O . CYS A 1 117 ? 1.547 -1.461 -0.356 1.00 97.00 117 CYS A O 1
ATOM 919 N N . VAL A 1 118 ? 1.435 -2.397 -2.405 1.00 97.25 118 VAL A N 1
ATOM 920 C CA . VAL A 1 118 ? 0.339 -1.565 -2.922 1.00 97.25 118 VAL A CA 1
ATOM 921 C C . VAL A 1 118 ? -0.927 -1.753 -2.088 1.00 97.25 118 VAL A C 1
ATOM 923 O O . VAL A 1 118 ? -1.577 -0.776 -1.718 1.00 97.25 118 VAL A O 1
ATOM 926 N N . PHE A 1 119 ? -1.262 -2.995 -1.729 1.00 97.19 119 PHE A N 1
ATOM 927 C CA . PHE A 1 119 ? -2.408 -3.270 -0.866 1.00 97.19 119 PHE A CA 1
ATOM 928 C C . PHE A 1 119 ? -2.253 -2.670 0.540 1.00 97.19 119 PHE A C 1
ATOM 930 O O . PHE A 1 119 ? -3.222 -2.131 1.067 1.00 97.19 119 PHE A O 1
ATOM 937 N N . ILE A 1 120 ? -1.055 -2.707 1.138 1.00 96.31 120 ILE A N 1
ATOM 938 C CA . ILE A 1 120 ? -0.773 -2.077 2.441 1.00 96.31 120 ILE A CA 1
ATOM 939 C C . ILE A 1 120 ? -1.063 -0.570 2.388 1.00 96.31 120 ILE A C 1
ATOM 941 O O . ILE A 1 120 ? -1.773 -0.062 3.255 1.00 96.31 120 ILE A O 1
ATOM 945 N N . ALA A 1 121 ? -0.574 0.133 1.362 1.00 97.38 121 ALA A N 1
ATOM 946 C CA . ALA A 1 121 ? -0.813 1.570 1.206 1.00 97.38 121 ALA A CA 1
ATOM 947 C C . ALA A 1 121 ? -2.290 1.898 0.936 1.00 97.38 121 ALA A C 1
ATOM 949 O O . ALA A 1 121 ? -2.862 2.782 1.572 1.00 97.38 121 ALA A O 1
ATOM 950 N N . ALA A 1 122 ? -2.940 1.146 0.045 1.00 97.50 122 ALA A N 1
ATOM 951 C CA . ALA A 1 122 ? -4.355 1.329 -0.264 1.00 97.50 122 ALA A CA 1
ATOM 952 C C . ALA A 1 122 ? -5.257 1.087 0.957 1.00 97.50 122 ALA A C 1
ATOM 954 O O . ALA A 1 122 ? -6.140 1.893 1.251 1.00 97.50 122 ALA A O 1
ATOM 955 N N . ARG A 1 123 ? -5.004 0.005 1.703 1.00 95.81 123 ARG A N 1
ATOM 956 C CA . ARG A 1 123 ? -5.714 -0.310 2.946 1.00 95.81 123 ARG A CA 1
ATOM 957 C C . ARG A 1 123 ? -5.543 0.806 3.976 1.00 95.81 123 ARG A C 1
ATOM 959 O O . ARG A 1 123 ? -6.525 1.198 4.601 1.00 95.81 123 ARG A O 1
ATOM 966 N N . PHE A 1 124 ? -4.328 1.340 4.125 1.00 95.94 124 PHE A N 1
ATOM 967 C CA . PHE A 1 124 ? -4.076 2.459 5.029 1.00 95.94 124 PHE A CA 1
ATOM 968 C C . PHE A 1 124 ? -4.914 3.690 4.663 1.00 95.94 124 PHE A C 1
ATOM 970 O O . PHE A 1 124 ? -5.583 4.222 5.544 1.00 95.94 124 PHE A O 1
ATOM 977 N N . TYR A 1 125 ? -4.954 4.103 3.388 1.00 96.19 125 TYR A N 1
ATOM 978 C CA . TYR A 1 125 ? -5.793 5.232 2.964 1.00 96.19 125 TYR A CA 1
ATOM 979 C C . TYR A 1 125 ? -7.269 5.033 3.306 1.00 96.19 125 TYR A C 1
ATOM 981 O O . TYR A 1 125 ? -7.880 5.937 3.865 1.00 96.19 125 TYR A O 1
ATOM 989 N N . VAL A 1 126 ? -7.833 3.859 3.005 1.00 95.50 126 VAL A N 1
ATOM 990 C CA . VAL A 1 126 ? -9.251 3.578 3.280 1.00 95.50 126 VAL A CA 1
ATOM 991 C C . VAL A 1 126 ? -9.556 3.708 4.771 1.00 95.50 126 VAL A C 1
ATOM 993 O O . VAL A 1 126 ? -10.496 4.398 5.158 1.00 95.50 126 VAL A O 1
ATOM 996 N N . ILE A 1 127 ? -8.754 3.066 5.622 1.00 93.81 127 ILE A N 1
ATOM 997 C CA . ILE A 1 127 ? -9.005 3.050 7.068 1.00 93.81 127 ILE A CA 1
ATOM 998 C C . ILE A 1 127 ? -8.757 4.428 7.675 1.00 93.81 127 ILE A C 1
ATOM 1000 O O . ILE A 1 127 ? -9.536 4.876 8.512 1.00 93.81 127 ILE A O 1
ATOM 1004 N N . TYR A 1 128 ? -7.703 5.115 7.235 1.00 93.12 128 TYR A N 1
ATOM 1005 C CA . TYR A 1 128 ? -7.388 6.454 7.708 1.00 93.12 128 TYR A CA 1
ATOM 1006 C C . TYR A 1 128 ? -8.483 7.461 7.330 1.00 93.12 128 TYR A C 1
ATOM 1008 O O . TYR A 1 128 ? -8.956 8.187 8.201 1.00 93.12 128 TYR A O 1
ATOM 1016 N N . SER A 1 129 ? -8.955 7.459 6.077 1.00 93.56 129 SER A N 1
ATOM 1017 C CA . SER A 1 129 ? -10.077 8.305 5.648 1.00 93.56 129 SER A CA 1
ATOM 1018 C C . SER A 1 129 ? -11.356 7.995 6.426 1.00 93.56 129 SER A C 1
ATOM 1020 O O . SER A 1 129 ? -12.027 8.915 6.890 1.00 93.56 129 SER A O 1
ATOM 1022 N N . LYS A 1 130 ? -11.671 6.710 6.652 1.00 90.94 130 LYS A N 1
ATOM 1023 C CA . LYS A 1 130 ? -12.826 6.293 7.467 1.00 90.94 130 LYS A CA 1
ATOM 1024 C C . LYS A 1 130 ? -12.712 6.783 8.914 1.00 90.94 130 LYS A C 1
ATOM 1026 O O . LYS A 1 130 ? -13.692 7.273 9.465 1.00 90.94 130 LYS A O 1
ATOM 1031 N N . ALA A 1 131 ? -11.526 6.694 9.518 1.00 89.06 131 ALA A N 1
ATOM 1032 C CA . ALA A 1 131 ? -11.277 7.159 10.882 1.00 89.06 131 ALA A CA 1
ATOM 1033 C C . ALA A 1 131 ? -11.366 8.688 11.023 1.00 89.06 131 ALA A C 1
ATOM 1035 O O . ALA A 1 131 ? -11.825 9.178 12.052 1.00 89.06 131 ALA A O 1
ATOM 1036 N N . MET A 1 132 ? -10.946 9.432 9.996 1.00 89.38 132 MET A N 1
ATOM 1037 C CA . MET A 1 132 ? -10.983 10.899 9.980 1.00 89.38 132 MET A CA 1
ATOM 1038 C C . MET A 1 132 ? -12.307 11.473 9.458 1.00 89.38 132 MET A C 1
ATOM 1040 O O . MET A 1 132 ? -12.488 12.689 9.475 1.00 89.38 132 MET A O 1
ATOM 1044 N N . GLY A 1 133 ? -13.227 10.628 8.977 1.00 89.75 133 GLY A N 1
ATOM 1045 C CA . GLY A 1 133 ? -14.463 11.072 8.327 1.00 89.75 133 GLY A CA 1
ATOM 1046 C C . GLY A 1 133 ? -14.210 11.896 7.061 1.00 89.75 133 GLY A C 1
ATOM 1047 O O . GLY A 1 133 ? -14.994 12.789 6.746 1.00 89.75 133 GLY A O 1
ATOM 1048 N N . SER A 1 134 ? -13.094 11.645 6.372 1.00 92.94 134 SER A N 1
ATOM 1049 C CA . SER A 1 134 ? -12.684 12.374 5.173 1.00 92.94 134 SER A CA 1
ATOM 1050 C C . SER A 1 134 ? -12.956 11.576 3.897 1.00 92.94 134 SER A C 1
ATOM 1052 O O . SER A 1 134 ? -13.164 10.361 3.917 1.00 92.94 134 SER A O 1
ATOM 1054 N N . GLU A 1 135 ? -12.946 12.268 2.760 1.00 94.62 135 GLU A N 1
ATOM 1055 C CA . GLU A 1 135 ? -13.056 11.638 1.445 1.00 94.62 135 GLU A CA 1
ATOM 1056 C C . GLU A 1 135 ? -11.843 10.748 1.135 1.00 94.62 135 GLU A C 1
ATOM 1058 O O . GLU A 1 135 ? -10.732 10.951 1.643 1.00 94.62 135 GLU A O 1
ATOM 1063 N N . LEU A 1 136 ? -12.046 9.753 0.268 1.00 95.31 136 LEU A N 1
ATOM 1064 C CA . LEU A 1 136 ? -10.950 8.907 -0.199 1.00 95.31 136 LEU A CA 1
ATOM 1065 C C . LEU A 1 136 ? -10.024 9.703 -1.131 1.00 95.31 136 LEU A C 1
ATOM 1067 O O . LEU A 1 136 ? -10.499 10.358 -2.064 1.00 95.31 136 LEU A O 1
ATOM 1071 N N . PRO A 1 137 ? -8.696 9.627 -0.947 1.00 95.00 137 PRO A N 1
ATOM 1072 C CA . PRO A 1 137 ? -7.764 10.338 -1.808 1.00 95.00 137 PRO A CA 1
ATOM 1073 C C . PRO A 1 137 ? -7.774 9.751 -3.223 1.00 95.00 137 PRO A C 1
ATOM 1075 O O . PRO A 1 137 ? -7.745 8.536 -3.401 1.00 95.00 137 PRO A O 1
ATOM 1078 N N . ASN A 1 138 ? -7.685 10.605 -4.249 1.00 94.88 138 ASN A N 1
ATOM 1079 C CA . ASN A 1 138 ? -7.632 10.169 -5.655 1.00 94.88 138 ASN A CA 1
ATOM 1080 C C . ASN A 1 138 ? -6.507 9.153 -5.936 1.00 94.88 138 ASN A C 1
ATOM 1082 O O . ASN A 1 138 ? -6.649 8.278 -6.790 1.00 94.88 138 ASN A O 1
ATOM 1086 N N . LYS A 1 139 ? -5.396 9.241 -5.190 1.00 95.69 139 LYS A N 1
ATOM 1087 C CA . LYS A 1 139 ? -4.256 8.315 -5.277 1.00 95.69 139 LYS A CA 1
ATOM 1088 C C . LYS A 1 139 ? -4.628 6.869 -4.924 1.00 95.69 139 LYS A C 1
ATOM 1090 O O . LYS A 1 139 ? -4.002 5.954 -5.447 1.00 95.69 139 LYS A O 1
ATOM 1095 N N . LEU A 1 140 ? -5.675 6.637 -4.126 1.00 97.00 140 LEU A N 1
ATOM 1096 C CA . LEU A 1 140 ? -6.187 5.291 -3.858 1.00 97.00 140 LEU A CA 1
ATOM 1097 C C . LEU A 1 140 ? -6.618 4.579 -5.148 1.00 97.00 140 LEU A C 1
ATOM 1099 O O . LEU A 1 140 ? -6.303 3.406 -5.341 1.00 97.00 140 LEU A O 1
ATOM 1103 N N . TYR A 1 141 ? -7.299 5.285 -6.053 1.00 96.94 141 TYR A N 1
ATOM 1104 C CA . TYR A 1 141 ? -7.791 4.689 -7.296 1.00 96.94 141 TYR A CA 1
ATOM 1105 C C . TYR A 1 141 ? -6.657 4.279 -8.239 1.00 96.94 141 TYR A C 1
ATOM 1107 O O . TYR A 1 141 ? -6.826 3.349 -9.024 1.00 96.94 141 TYR A O 1
ATOM 1115 N N . LEU A 1 142 ? -5.476 4.894 -8.115 1.00 96.88 142 LEU A N 1
ATOM 1116 C CA . LEU A 1 142 ? -4.279 4.435 -8.815 1.00 96.88 142 LEU A CA 1
ATOM 1117 C C . LEU A 1 142 ? -3.821 3.061 -8.307 1.00 96.88 142 LEU A C 1
ATOM 1119 O O . LEU A 1 142 ? -3.474 2.200 -9.109 1.00 96.88 142 LEU A O 1
ATOM 1123 N N . PHE A 1 143 ? -3.866 2.817 -6.996 1.00 97.88 143 PHE A N 1
ATOM 1124 C CA . PHE A 1 143 ? -3.558 1.498 -6.438 1.00 97.88 143 PHE A CA 1
ATOM 1125 C C . PHE A 1 143 ? -4.584 0.445 -6.854 1.00 97.88 143 PHE A C 1
ATOM 1127 O O . PHE A 1 143 ? -4.212 -0.661 -7.244 1.00 97.88 143 PHE A O 1
ATOM 1134 N N . ILE A 1 144 ? -5.871 0.798 -6.830 1.00 97.81 144 ILE A N 1
ATOM 1135 C CA . ILE A 1 144 ? -6.951 -0.076 -7.305 1.00 97.81 144 ILE A CA 1
ATOM 1136 C C . ILE A 1 144 ? -6.747 -0.424 -8.786 1.00 97.81 144 ILE A C 1
ATOM 1138 O O . ILE A 1 144 ? -6.850 -1.597 -9.160 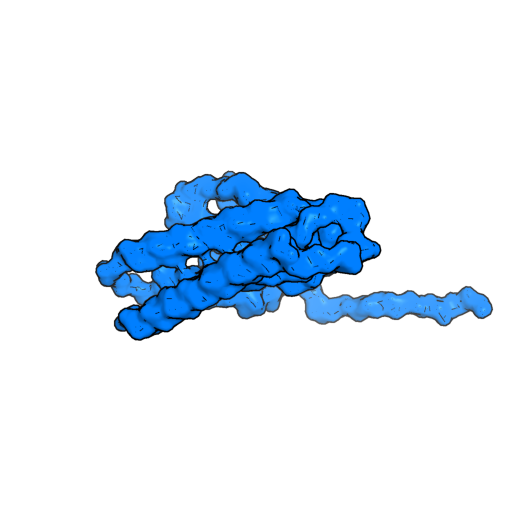1.00 97.81 144 ILE A O 1
ATOM 1142 N N . TYR A 1 145 ? -6.398 0.566 -9.613 1.00 97.50 145 TYR A N 1
ATOM 1143 C CA . TYR A 1 145 ? -6.044 0.375 -11.018 1.00 97.50 145 TYR A CA 1
ATOM 1144 C C . TYR A 1 145 ? -4.831 -0.547 -11.185 1.00 97.50 145 TYR A C 1
ATOM 1146 O O . TYR A 1 145 ? -4.903 -1.513 -11.943 1.00 97.50 145 TYR A O 1
ATOM 1154 N N . ALA A 1 146 ? -3.739 -0.298 -10.459 1.00 97.06 146 ALA A N 1
ATOM 1155 C CA . ALA A 1 146 ? -2.526 -1.104 -10.553 1.00 97.06 146 ALA A CA 1
ATOM 1156 C C . ALA A 1 146 ? -2.806 -2.572 -10.198 1.00 97.06 146 ALA A C 1
ATOM 1158 O O . ALA A 1 146 ? -2.429 -3.474 -10.940 1.00 97.06 146 ALA A O 1
ATOM 1159 N N . LEU A 1 147 ? -3.571 -2.827 -9.132 1.00 97.50 147 LEU A N 1
ATOM 1160 C CA . LEU A 1 147 ? -3.979 -4.183 -8.753 1.00 97.50 147 LEU A CA 1
ATOM 1161 C C . LEU A 1 147 ? -4.881 -4.844 -9.802 1.00 97.50 147 LEU A C 1
ATOM 1163 O O . LEU A 1 147 ? -4.782 -6.052 -10.018 1.00 97.50 147 LEU A O 1
ATOM 1167 N N . ARG A 1 148 ? -5.720 -4.077 -10.506 1.00 97.56 148 ARG A N 1
ATOM 1168 C CA . ARG A 1 148 ? -6.488 -4.585 -11.652 1.00 97.56 148 ARG A CA 1
ATOM 1169 C C . ARG A 1 148 ? -5.566 -5.036 -12.788 1.00 97.56 148 ARG A C 1
ATOM 1171 O O . ARG A 1 148 ? -5.804 -6.095 -13.367 1.00 97.56 148 ARG A O 1
ATOM 1178 N N . VAL A 1 149 ? -4.524 -4.259 -13.097 1.00 96.81 149 VAL A N 1
ATOM 1179 C CA . VAL A 1 149 ? -3.530 -4.591 -14.134 1.00 96.81 149 VAL A CA 1
ATOM 1180 C C . VAL A 1 149 ? -2.731 -5.833 -13.738 1.00 96.81 149 VAL A C 1
ATOM 1182 O O . VAL A 1 149 ? -2.755 -6.819 -14.476 1.00 96.81 149 VAL A O 1
ATOM 1185 N N . CYS A 1 150 ? -2.135 -5.849 -12.541 1.00 95.94 150 CYS A N 1
ATOM 1186 C CA . CYS A 1 150 ? -1.436 -7.020 -11.995 1.00 95.94 150 CYS A CA 1
ATOM 1187 C C . CYS A 1 150 ? -2.355 -8.252 -11.949 1.00 95.94 150 CYS A C 1
ATOM 1189 O O . CYS A 1 150 ? -1.927 -9.385 -12.168 1.00 95.94 150 CYS A O 1
ATOM 1191 N N . GLY A 1 151 ? -3.648 -8.030 -11.700 1.00 95.44 151 GLY A N 1
ATOM 1192 C CA . GLY A 1 151 ? -4.685 -9.048 -11.656 1.00 95.44 151 GLY A CA 1
ATOM 1193 C C . GLY A 1 151 ? -4.893 -9.801 -12.971 1.00 95.44 151 GLY A C 1
ATOM 1194 O O . GLY A 1 151 ? -5.437 -10.902 -12.951 1.00 95.44 151 GLY A O 1
ATOM 1195 N N . LYS A 1 152 ? -4.432 -9.295 -14.118 1.00 94.12 152 LYS A N 1
ATOM 1196 C CA . LYS A 1 152 ? -4.477 -10.060 -15.377 1.00 94.12 152 LYS A CA 1
ATOM 1197 C C . LYS A 1 152 ? -3.665 -11.358 -15.268 1.00 94.12 152 LYS A C 1
ATOM 1199 O O . LYS A 1 152 ? -4.101 -12.391 -15.767 1.00 94.12 152 LYS A O 1
ATOM 1204 N N . ILE A 1 153 ? -2.546 -11.319 -14.543 1.00 93.75 153 ILE A N 1
ATOM 1205 C CA . ILE A 1 153 ? -1.630 -12.453 -14.363 1.00 93.75 153 ILE A CA 1
ATOM 1206 C C . ILE A 1 153 ? -1.806 -13.069 -12.971 1.00 93.75 153 ILE A C 1
ATOM 1208 O O . ILE A 1 153 ? -2.024 -14.273 -12.841 1.00 93.75 153 ILE A O 1
ATOM 1212 N N . TRP A 1 154 ? -1.796 -12.246 -11.922 1.00 94.69 154 TRP A N 1
ATOM 1213 C CA . TRP A 1 154 ? -1.714 -12.706 -10.537 1.00 94.69 154 TRP A CA 1
ATOM 1214 C C . TRP A 1 154 ? -3.101 -12.844 -9.883 1.00 94.69 154 TRP A C 1
ATOM 1216 O O . TRP A 1 154 ? -3.781 -11.835 -9.673 1.00 94.69 154 TRP A O 1
ATOM 1226 N N . PRO A 1 155 ? -3.527 -14.058 -9.468 1.00 93.38 155 PRO A N 1
ATOM 1227 C CA . PRO A 1 155 ? -4.805 -14.252 -8.773 1.00 93.38 155 PRO A CA 1
ATOM 1228 C C . PRO A 1 155 ? -4.923 -13.423 -7.493 1.00 93.38 155 PRO A C 1
ATOM 1230 O O . PRO A 1 155 ? -5.958 -12.811 -7.242 1.00 93.38 155 PRO A O 1
ATOM 1233 N N . LEU A 1 156 ? -3.822 -13.322 -6.744 1.00 93.31 156 LEU A N 1
ATOM 1234 C CA . LEU A 1 156 ? -3.737 -12.510 -5.536 1.00 93.31 156 LEU A CA 1
ATOM 1235 C C . LEU A 1 156 ? -4.123 -11.045 -5.794 1.00 93.31 156 LEU A C 1
ATOM 1237 O O . LEU A 1 156 ? -4.915 -10.482 -5.044 1.00 93.31 156 LEU A O 1
ATOM 1241 N N . ALA A 1 157 ? -3.607 -10.432 -6.862 1.00 95.94 157 ALA A N 1
ATOM 1242 C CA . ALA A 1 157 ? -3.935 -9.046 -7.185 1.00 95.94 157 ALA A CA 1
ATOM 1243 C C . ALA A 1 157 ? -5.417 -8.876 -7.536 1.00 95.94 157 ALA A C 1
ATOM 1245 O O . ALA A 1 157 ? -6.027 -7.903 -7.102 1.00 95.94 157 ALA A O 1
ATOM 1246 N N . ARG A 1 158 ? -6.031 -9.842 -8.239 1.00 95.81 158 ARG A N 1
ATOM 1247 C CA . ARG A 1 158 ? -7.483 -9.816 -8.504 1.00 95.81 158 ARG A CA 1
ATOM 1248 C C . ARG A 1 158 ? -8.294 -9.846 -7.220 1.00 95.81 158 ARG A C 1
ATOM 1250 O O . ARG A 1 158 ? -9.266 -9.104 -7.101 1.00 95.81 158 ARG A O 1
ATOM 1257 N N . MET A 1 159 ? -7.906 -10.705 -6.280 1.00 95.38 159 MET A N 1
ATOM 1258 C CA . MET A 1 159 ? -8.564 -10.818 -4.983 1.00 95.38 159 MET A CA 1
ATOM 1259 C C . MET A 1 159 ? -8.492 -9.487 -4.225 1.00 95.38 159 MET A C 1
ATOM 1261 O O . MET A 1 159 ? -9.522 -8.946 -3.828 1.00 95.38 159 MET A O 1
ATOM 1265 N N . LEU A 1 160 ? -7.291 -8.920 -4.089 1.00 95.75 160 LEU A N 1
ATOM 1266 C CA . LEU A 1 160 ? -7.068 -7.672 -3.353 1.00 95.75 160 LEU A CA 1
ATOM 1267 C C . LEU A 1 160 ? -7.702 -6.454 -4.045 1.00 95.75 160 LEU A C 1
ATOM 1269 O O . LEU A 1 160 ? -8.233 -5.580 -3.365 1.00 95.75 160 LEU A O 1
ATOM 1273 N N . HIS A 1 161 ? -7.727 -6.419 -5.380 1.00 96.69 161 HIS A N 1
ATOM 1274 C CA . HIS A 1 161 ? -8.466 -5.416 -6.151 1.00 96.69 161 HIS A CA 1
ATOM 1275 C C . HIS A 1 161 ? -9.960 -5.423 -5.792 1.00 96.69 161 HIS A C 1
ATOM 1277 O O . HIS A 1 161 ? -10.512 -4.376 -5.465 1.00 96.69 161 HIS A O 1
ATOM 1283 N N . ARG A 1 162 ? -10.607 -6.600 -5.770 1.00 95.31 162 ARG A N 1
ATOM 1284 C CA . ARG A 1 162 ? -12.029 -6.725 -5.392 1.00 95.31 162 ARG A CA 1
ATOM 1285 C C . ARG A 1 162 ? -12.296 -6.284 -3.955 1.00 95.31 162 ARG A C 1
ATOM 1287 O O . ARG A 1 162 ? -13.319 -5.658 -3.698 1.00 95.31 162 ARG A O 1
ATOM 1294 N N . VAL A 1 163 ? -11.390 -6.616 -3.034 1.00 95.44 163 VAL A N 1
ATOM 1295 C CA . VAL A 1 163 ? -11.471 -6.179 -1.631 1.00 95.44 163 VAL A CA 1
ATOM 1296 C C . VAL A 1 163 ? -11.465 -4.652 -1.545 1.00 95.44 163 VAL A C 1
ATOM 1298 O O . VAL A 1 163 ? -12.312 -4.081 -0.868 1.00 95.44 163 VAL A O 1
ATOM 1301 N N . LEU A 1 164 ? -10.550 -3.981 -2.251 1.00 96.19 164 LEU A N 1
ATOM 1302 C CA . LEU A 1 164 ? -10.444 -2.520 -2.210 1.00 96.19 164 LEU A CA 1
ATOM 1303 C C . LEU A 1 164 ? -11.594 -1.808 -2.927 1.00 96.19 164 LEU A C 1
ATOM 1305 O O . LEU A 1 164 ? -12.047 -0.782 -2.434 1.00 96.19 164 LEU A O 1
ATOM 1309 N N . GLU A 1 165 ? -12.098 -2.350 -4.037 1.00 95.25 165 GLU A N 1
ATOM 1310 C CA . GLU A 1 165 ? -13.319 -1.855 -4.695 1.00 95.25 165 GLU A CA 1
ATOM 1311 C C . GLU A 1 165 ? -14.524 -1.927 -3.747 1.00 95.25 165 GLU A C 1
ATOM 1313 O O . GLU A 1 165 ? -15.255 -0.950 -3.585 1.00 95.25 165 GLU A O 1
ATOM 1318 N N . ALA A 1 166 ? -14.697 -3.055 -3.047 1.00 94.12 166 ALA A N 1
ATOM 1319 C CA . ALA A 1 166 ? -15.753 -3.198 -2.048 1.00 94.12 166 ALA A CA 1
ATOM 1320 C C . ALA A 1 166 ? -15.580 -2.210 -0.883 1.00 94.12 166 ALA A C 1
ATOM 1322 O O . ALA A 1 166 ? -16.561 -1.624 -0.430 1.00 94.12 166 ALA A O 1
ATOM 1323 N N . ALA A 1 167 ? -14.344 -1.987 -0.430 1.00 94.69 167 ALA A N 1
ATOM 1324 C CA . ALA A 1 167 ? -14.050 -1.044 0.644 1.00 94.69 167 ALA A CA 1
ATOM 1325 C C . ALA A 1 167 ? -14.322 0.413 0.230 1.00 94.69 167 ALA A C 1
ATOM 1327 O O . ALA A 1 167 ? -14.894 1.181 1.002 1.00 94.69 167 ALA A O 1
ATOM 1328 N N . ALA A 1 168 ? -13.948 0.788 -0.997 1.00 94.31 168 ALA A N 1
ATOM 1329 C CA . ALA A 1 168 ? -14.213 2.113 -1.548 1.00 94.31 168 ALA A CA 1
ATOM 1330 C C . ALA A 1 168 ? -15.719 2.356 -1.740 1.00 94.31 168 ALA A C 1
ATOM 1332 O O . ALA A 1 168 ? -16.216 3.435 -1.424 1.00 94.31 168 ALA A O 1
ATOM 1333 N N . ALA A 1 169 ? -16.459 1.337 -2.190 1.00 92.25 169 ALA A N 1
ATOM 1334 C CA . ALA A 1 169 ? -17.913 1.397 -2.295 1.00 92.25 169 ALA A CA 1
ATOM 1335 C C . ALA A 1 169 ? -18.587 1.560 -0.920 1.00 92.25 169 ALA A C 1
ATOM 1337 O O . ALA A 1 169 ? -19.477 2.400 -0.785 1.00 92.25 169 ALA A O 1
ATOM 1338 N N . GLU A 1 170 ? -18.139 0.815 0.099 1.00 91.62 170 GLU A N 1
ATOM 1339 C CA . GLU A 1 170 ? -18.642 0.948 1.474 1.00 91.62 170 GLU A CA 1
ATOM 1340 C C . GLU A 1 170 ? -18.401 2.362 2.024 1.00 91.62 170 GLU A C 1
ATOM 1342 O O . GLU A 1 170 ? -19.304 2.948 2.621 1.00 91.62 170 GLU A O 1
ATOM 1347 N N . HIS A 1 171 ? -17.221 2.943 1.771 1.00 90.56 171 HIS A N 1
ATOM 1348 C CA . HIS A 1 171 ? -16.904 4.321 2.174 1.00 90.56 171 HIS A CA 1
ATOM 1349 C C . HIS A 1 171 ? -17.817 5.354 1.504 1.00 90.56 171 HIS A C 1
ATOM 1351 O O . HIS A 1 171 ? -18.229 6.314 2.145 1.00 90.56 171 HIS A O 1
ATOM 1357 N N . ALA A 1 172 ? -18.192 5.136 0.241 1.00 88.50 172 ALA A N 1
ATOM 1358 C CA . ALA A 1 172 ? -19.125 5.994 -0.494 1.00 88.50 172 ALA A CA 1
ATOM 1359 C C . ALA A 1 172 ? -20.598 5.853 -0.044 1.00 88.50 172 ALA A C 1
ATOM 1361 O O . ALA A 1 172 ? -21.486 6.451 -0.649 1.00 88.50 172 ALA A O 1
ATOM 1362 N N . GLY A 1 173 ? -20.886 5.047 0.986 1.00 84.44 173 GLY A N 1
ATOM 1363 C CA . GLY A 1 173 ? -22.243 4.799 1.481 1.00 84.44 173 GLY A CA 1
ATOM 1364 C C . GLY A 1 173 ? -23.021 3.752 0.679 1.00 84.44 173 GLY A C 1
ATOM 1365 O O . GLY A 1 173 ? -24.199 3.512 0.958 1.00 84.44 173 GLY A O 1
ATOM 1366 N N . ASN A 1 174 ? -22.382 3.084 -0.287 1.00 81.75 174 ASN A N 1
ATOM 1367 C CA . ASN A 1 174 ? -23.003 1.976 -1.001 1.00 81.75 174 ASN A CA 1
ATOM 1368 C C . ASN A 1 174 ? -22.958 0.731 -0.110 1.00 81.75 174 ASN A C 1
ATOM 1370 O O . ASN A 1 174 ? -21.894 0.182 0.174 1.00 81.75 174 ASN A O 1
ATOM 1374 N N . SER A 1 175 ? -24.127 0.268 0.335 1.00 70.00 175 SER A N 1
ATOM 1375 C CA . SER A 1 175 ? -24.225 -0.940 1.159 1.00 70.00 175 SER A CA 1
ATOM 1376 C C . SER A 1 175 ? -23.778 -2.167 0.359 1.00 70.00 175 SER A C 1
ATOM 1378 O O . SER A 1 175 ? -24.458 -2.594 -0.575 1.00 70.00 175 SER A O 1
ATOM 1380 N N . SER A 1 176 ? -22.629 -2.741 0.724 1.00 69.31 176 SER A N 1
ATOM 1381 C CA . SER A 1 176 ? -22.150 -3.995 0.141 1.00 69.31 176 SER A CA 1
ATOM 1382 C C . SER A 1 176 ? -23.035 -5.162 0.585 1.00 69.31 176 SER A C 1
ATOM 1384 O O . SER A 1 176 ? -23.319 -5.323 1.770 1.00 69.31 176 SER A O 1
ATOM 1386 N N . LEU A 1 177 ? -23.419 -6.027 -0.361 1.00 72.50 177 LEU A N 1
ATOM 1387 C CA . LEU A 1 177 ? -24.146 -7.277 -0.084 1.00 72.50 177 LEU A CA 1
ATOM 1388 C C . LEU A 1 177 ? -23.343 -8.237 0.810 1.00 72.50 177 LEU A C 1
ATOM 1390 O O . LEU A 1 177 ? -23.925 -9.085 1.484 1.00 72.50 177 LEU A O 1
ATOM 1394 N N . LYS A 1 178 ? -22.009 -8.116 0.798 1.00 84.44 178 LYS A N 1
ATOM 1395 C CA . LYS A 1 178 ? -21.092 -8.901 1.625 1.00 84.44 178 LYS A CA 1
ATOM 1396 C C . LYS A 1 178 ? -20.128 -7.946 2.342 1.00 84.44 178 LYS A C 1
ATOM 1398 O O . LYS A 1 178 ? -19.173 -7.488 1.704 1.00 84.44 178 LYS A O 1
ATOM 1403 N N . PRO A 1 179 ? -20.354 -7.622 3.629 1.00 87.44 179 PRO A N 1
ATOM 1404 C CA . PRO A 1 179 ? -19.475 -6.718 4.364 1.00 87.44 179 PRO A CA 1
ATOM 1405 C C . PRO A 1 179 ? -18.062 -7.299 4.448 1.00 87.44 179 PRO A C 1
ATOM 1407 O O . PRO A 1 179 ? -17.886 -8.522 4.452 1.00 87.44 179 PRO A O 1
ATOM 1410 N N . LEU A 1 180 ? -17.059 -6.423 4.465 1.00 91.75 180 LEU A N 1
ATOM 1411 C CA . LEU A 1 180 ? -15.669 -6.837 4.622 1.00 91.75 180 LEU A CA 1
ATOM 1412 C C . LEU A 1 180 ? -15.416 -7.387 6.036 1.00 91.75 180 LEU A C 1
ATOM 1414 O O . LEU A 1 180 ? -16.103 -6.979 6.977 1.00 91.75 180 LEU A O 1
ATOM 1418 N N . PRO A 1 181 ? -14.438 -8.299 6.206 1.00 92.44 181 PRO A N 1
ATOM 1419 C CA . PRO A 1 181 ? -14.047 -8.782 7.526 1.00 92.44 181 PRO A CA 1
ATOM 1420 C C . PRO A 1 181 ? -13.647 -7.618 8.436 1.00 92.44 181 PRO A C 1
ATOM 1422 O O . PRO A 1 181 ? -13.016 -6.663 7.982 1.00 92.44 181 PRO A O 1
ATOM 1425 N N . VAL A 1 182 ? -13.989 -7.684 9.721 1.00 90.44 182 VAL A N 1
ATOM 1426 C CA . VAL A 1 182 ? -13.697 -6.598 10.675 1.00 90.44 182 VAL A CA 1
ATOM 1427 C C . VAL A 1 182 ? -12.194 -6.354 10.820 1.00 90.44 182 VAL A C 1
ATOM 1429 O O . VAL A 1 182 ? -11.760 -5.215 10.976 1.00 90.44 182 VAL A O 1
ATOM 1432 N N . GLU A 1 183 ? -11.394 -7.406 10.655 1.00 92.19 183 GLU A N 1
ATOM 1433 C CA . GLU A 1 183 ? -9.934 -7.379 10.660 1.00 92.19 183 GLU A CA 1
ATOM 1434 C C . GLU A 1 183 ? -9.385 -6.505 9.526 1.00 92.19 183 GLU A C 1
ATOM 1436 O O . GLU A 1 183 ? -8.311 -5.917 9.657 1.00 92.19 183 GLU A O 1
ATOM 1441 N N . PHE A 1 184 ? -10.127 -6.348 8.420 1.00 93.38 184 PHE A N 1
ATOM 1442 C CA . PHE A 1 184 ? -9.745 -5.418 7.362 1.00 93.38 184 PHE A CA 1
ATOM 1443 C C . PHE A 1 184 ? -9.654 -3.991 7.895 1.00 93.38 184 PHE A C 1
ATOM 1445 O O . PHE A 1 184 ? -8.691 -3.314 7.554 1.00 93.38 184 PHE A O 1
ATOM 1452 N N . PHE A 1 185 ? -10.577 -3.555 8.755 1.00 90.44 185 PHE A N 1
ATOM 1453 C CA . PHE A 1 185 ? -10.621 -2.184 9.273 1.00 90.44 185 PHE A CA 1
ATOM 1454 C C . PHE A 1 185 ? -9.722 -1.941 10.491 1.00 90.44 185 PHE A C 1
ATOM 1456 O O . PHE A 1 185 ? -9.554 -0.794 10.899 1.00 90.44 185 PHE A O 1
ATOM 1463 N N . ASP A 1 186 ? -9.115 -2.986 11.049 1.00 89.06 186 ASP A N 1
ATOM 1464 C CA . ASP A 1 186 ? -8.235 -2.876 12.208 1.00 89.06 186 ASP A CA 1
ATOM 1465 C C . ASP A 1 186 ? -6.751 -2.877 11.800 1.00 89.06 186 ASP A C 1
ATOM 1467 O O . ASP A 1 186 ? -6.152 -3.911 11.486 1.00 89.06 186 ASP A O 1
ATOM 1471 N N . LEU A 1 187 ? -6.128 -1.694 11.829 1.00 86.25 187 LEU A N 1
ATOM 1472 C CA . LEU A 1 187 ? -4.711 -1.492 11.493 1.00 86.25 187 LEU A CA 1
ATOM 1473 C C . LEU A 1 187 ? -3.721 -2.137 12.482 1.00 86.25 187 LEU A C 1
ATOM 1475 O O . LEU A 1 187 ? -2.514 -2.115 12.227 1.00 86.25 187 LEU A O 1
ATOM 1479 N N . GLN A 1 188 ? -4.186 -2.739 13.582 1.00 84.62 188 GLN A N 1
ATOM 1480 C CA . GLN A 1 188 ? -3.334 -3.568 14.439 1.00 84.62 188 GLN A CA 1
ATOM 1481 C C . GLN A 1 188 ? -2.922 -4.874 13.750 1.00 84.62 188 GLN A C 1
ATOM 1483 O O . GLN A 1 188 ? -1.787 -5.338 13.946 1.00 84.62 188 GLN A O 1
ATOM 1488 N N . TYR A 1 189 ? -3.801 -5.424 12.906 1.00 86.12 189 TYR A N 1
ATOM 1489 C CA . TYR A 1 189 ? -3.489 -6.584 12.080 1.00 86.12 189 TYR A CA 1
ATOM 1490 C C . TYR A 1 189 ? -2.620 -6.190 10.894 1.00 86.12 189 TYR A C 1
ATOM 1492 O O . TYR A 1 189 ? -2.923 -5.245 10.150 1.00 86.12 189 TYR A O 1
ATOM 1500 N N . PHE A 1 190 ? -1.551 -6.957 10.674 1.00 84.69 190 PHE A N 1
ATOM 1501 C CA . PHE A 1 190 ? -0.784 -6.814 9.450 1.00 84.69 190 PHE A CA 1
ATOM 1502 C C . PHE A 1 190 ? -1.600 -7.321 8.263 1.00 84.69 190 PHE A C 1
ATOM 1504 O O . PHE A 1 190 ? -2.396 -8.252 8.374 1.00 84.69 190 PHE A O 1
ATOM 1511 N N . SER A 1 191 ? -1.350 -6.749 7.086 1.00 84.44 191 SER A N 1
ATOM 1512 C CA . SER A 1 191 ? -2.042 -7.153 5.858 1.00 84.44 191 SER A CA 1
ATOM 1513 C C . SER A 1 191 ? -1.847 -8.635 5.503 1.00 84.44 191 SER A C 1
ATOM 1515 O O . SER A 1 191 ? -2.682 -9.207 4.811 1.00 84.44 191 SER A O 1
ATOM 1517 N N . LEU A 1 192 ? -0.769 -9.266 5.986 1.00 83.88 192 LEU A N 1
ATOM 1518 C CA . LEU A 1 192 ? -0.527 -10.702 5.823 1.00 83.88 192 LEU A CA 1
ATOM 1519 C C . LEU A 1 192 ? -1.394 -11.557 6.758 1.00 83.88 192 LEU A C 1
ATOM 1521 O O . LEU A 1 192 ? -1.846 -12.624 6.348 1.00 83.88 192 LEU A O 1
ATOM 1525 N N . ASP A 1 193 ? -1.669 -11.081 7.974 1.00 88.44 193 ASP A N 1
ATOM 1526 C CA . ASP A 1 193 ? -2.437 -11.829 8.977 1.00 88.44 193 ASP A CA 1
ATOM 1527 C C . ASP A 1 193 ? -3.906 -11.962 8.561 1.00 88.44 193 ASP A C 1
ATOM 1529 O O . ASP A 1 193 ? -4.543 -12.991 8.778 1.00 88.44 193 ASP A O 1
ATOM 1533 N N . ILE A 1 194 ? -4.434 -10.937 7.887 1.00 91.88 194 ILE A N 1
ATOM 1534 C CA . ILE A 1 194 ? -5.826 -10.904 7.422 1.00 91.88 194 ILE A CA 1
ATOM 1535 C C . ILE A 1 194 ? -6.038 -11.635 6.091 1.00 91.88 194 ILE A C 1
ATOM 1537 O O . ILE A 1 194 ? -7.172 -11.763 5.633 1.00 91.88 194 ILE A O 1
ATOM 1541 N N . HIS A 1 195 ? -4.974 -12.133 5.448 1.00 90.50 195 HIS A N 1
ATOM 1542 C CA . HIS A 1 195 ? -5.053 -12.732 4.111 1.00 90.50 195 HIS A CA 1
ATOM 1543 C C . HIS A 1 195 ? -6.012 -13.927 4.049 1.00 90.50 195 HIS A C 1
ATOM 1545 O O . HIS A 1 195 ? -6.758 -14.077 3.081 1.00 90.50 195 HIS A O 1
ATOM 1551 N N . ALA A 1 196 ? -6.035 -14.765 5.090 1.00 89.38 196 ALA A N 1
ATOM 1552 C CA . ALA A 1 196 ? -6.948 -15.905 5.166 1.00 89.38 196 ALA A CA 1
ATOM 1553 C C . ALA A 1 196 ? -8.422 -15.460 5.207 1.00 89.38 196 ALA A C 1
ATOM 1555 O O . ALA A 1 196 ? -9.233 -15.971 4.433 1.00 89.38 196 ALA A O 1
ATOM 1556 N N . ALA A 1 197 ? -8.738 -14.457 6.032 1.00 91.75 197 ALA A N 1
ATOM 1557 C CA . ALA A 1 197 ? -10.080 -13.888 6.136 1.00 91.75 197 ALA A CA 1
ATOM 1558 C C . ALA A 1 197 ? -10.518 -13.225 4.819 1.00 91.75 197 ALA A C 1
ATOM 1560 O O . ALA A 1 197 ? -11.642 -13.421 4.357 1.00 91.75 197 ALA A O 1
ATOM 1561 N N . LEU A 1 198 ? -9.613 -12.495 4.158 1.00 93.00 198 LEU A N 1
ATOM 1562 C CA . LEU A 1 198 ? -9.884 -11.886 2.853 1.00 93.00 198 LEU A CA 1
ATOM 1563 C C . LEU A 1 198 ? -10.109 -12.930 1.755 1.00 93.00 198 LEU A C 1
ATOM 1565 O O . LEU A 1 198 ? -10.973 -12.740 0.900 1.00 93.00 198 LEU A O 1
ATOM 1569 N N . ARG A 1 199 ? -9.373 -14.044 1.783 1.00 91.31 199 ARG A N 1
ATOM 1570 C CA . ARG A 1 199 ? -9.548 -15.152 0.836 1.00 91.31 199 ARG A CA 1
ATOM 1571 C C . ARG A 1 199 ? -10.911 -15.824 0.992 1.00 91.31 199 ARG A C 1
ATOM 1573 O O . ARG A 1 199 ? -11.599 -16.057 -0.003 1.00 91.31 199 ARG A O 1
ATOM 1580 N N . GLU A 1 200 ? -11.316 -16.103 2.228 1.00 91.44 200 GLU A N 1
ATOM 1581 C CA . GLU A 1 200 ? -12.642 -16.646 2.531 1.00 91.44 200 GLU A CA 1
ATOM 1582 C C . GLU A 1 200 ? -13.750 -15.667 2.112 1.00 91.44 200 GLU A C 1
ATOM 1584 O O . GLU A 1 200 ? -14.734 -16.042 1.461 1.00 91.44 200 GLU A O 1
ATOM 1589 N N . TRP A 1 201 ? -13.552 -14.377 2.389 1.00 92.25 201 TRP A N 1
ATOM 1590 C CA . TRP A 1 201 ? -14.452 -13.327 1.931 1.00 92.25 201 TRP A CA 1
ATOM 1591 C C . TRP A 1 201 ? -14.537 -13.259 0.397 1.00 92.25 201 TRP A C 1
ATOM 1593 O O . TRP A 1 201 ? -15.633 -13.137 -0.151 1.00 92.25 201 TRP A O 1
ATOM 1603 N N . ALA A 1 202 ? -13.432 -13.433 -0.322 1.00 88.69 202 ALA A N 1
ATOM 1604 C CA . ALA A 1 202 ? -13.428 -13.441 -1.783 1.00 88.69 202 ALA A CA 1
ATOM 1605 C C . ALA A 1 202 ? -14.072 -14.701 -2.396 1.00 88.69 202 ALA A C 1
ATOM 1607 O O . ALA A 1 202 ? -14.308 -14.741 -3.605 1.00 88.69 202 ALA A O 1
ATOM 1608 N N . GLY A 1 203 ? -14.377 -15.722 -1.584 1.00 82.69 203 GLY A N 1
ATOM 1609 C CA . GLY A 1 203 ? -14.940 -16.991 -2.047 1.00 82.69 203 GLY A CA 1
ATOM 1610 C C . GLY A 1 203 ? -13.926 -17.881 -2.774 1.00 82.69 203 GLY A C 1
ATOM 1611 O O . GLY A 1 203 ? -14.320 -18.811 -3.479 1.00 82.69 203 GLY A O 1
ATOM 1612 N N . GLU A 1 204 ? -12.626 -17.616 -2.619 1.00 69.12 204 GLU A N 1
ATOM 1613 C CA . GLU A 1 204 ? -11.568 -18.458 -3.176 1.00 69.12 204 GLU A CA 1
ATOM 1614 C C . GLU A 1 204 ? -11.359 -19.678 -2.264 1.00 69.12 204 GLU A C 1
ATOM 1616 O O . GLU A 1 204 ? -10.790 -19.578 -1.176 1.00 69.12 204 GLU A O 1
ATOM 1621 N N . LYS A 1 205 ? -11.842 -20.854 -2.690 1.00 47.75 205 LYS A N 1
ATOM 1622 C CA . LYS A 1 205 ? -11.629 -22.112 -1.955 1.00 47.75 205 LYS A CA 1
ATOM 1623 C C . LYS A 1 205 ? -10.131 -22.416 -1.822 1.00 47.75 205 LYS A C 1
ATOM 1625 O O . LYS A 1 205 ? -9.364 -22.238 -2.769 1.00 47.75 205 LYS A O 1
ATOM 1630 N N . ILE A 1 206 ? -9.727 -22.938 -0.662 1.00 45.81 206 ILE A N 1
ATOM 1631 C CA . ILE A 1 206 ? -8.394 -23.512 -0.430 1.00 45.81 206 ILE A CA 1
ATOM 1632 C C . ILE A 1 206 ? -8.222 -24.692 -1.399 1.00 45.81 206 ILE A C 1
ATOM 1634 O O . ILE A 1 206 ? -8.793 -25.757 -1.192 1.00 45.81 206 ILE A O 1
ATOM 1638 N N . GLY A 1 207 ? -7.475 -24.472 -2.482 1.00 49.38 207 GLY A N 1
ATOM 1639 C CA . GLY A 1 207 ? -7.163 -25.488 -3.484 1.00 49.38 207 GLY A CA 1
ATOM 1640 C C . GLY A 1 207 ? -8.238 -25.665 -4.558 1.00 49.38 207 GLY A C 1
ATOM 1641 O O . GLY A 1 207 ? -9.073 -26.560 -4.481 1.00 49.38 207 GLY A O 1
ATOM 1642 N N . SER A 1 208 ? -8.147 -24.883 -5.635 1.00 30.92 208 SER A N 1
ATOM 1643 C CA . SER A 1 208 ? -8.396 -25.467 -6.956 1.00 30.92 208 SER A CA 1
ATOM 1644 C C . SER A 1 208 ? -7.070 -26.077 -7.402 1.00 30.92 208 SER A C 1
ATOM 1646 O O . SER A 1 208 ? -6.077 -25.342 -7.417 1.00 30.92 208 SER A O 1
ATOM 1648 N N . PRO A 1 209 ? -6.997 -27.375 -7.750 1.00 37.44 209 PRO A N 1
ATOM 1649 C CA . PRO A 1 209 ? -5.817 -27.879 -8.425 1.00 37.44 209 PRO A CA 1
ATOM 1650 C C . PRO A 1 209 ? -5.659 -27.061 -9.706 1.00 37.44 209 PRO A C 1
ATOM 1652 O O . PRO A 1 209 ? -6.632 -26.802 -10.421 1.00 37.44 209 PRO A O 1
ATOM 1655 N N . VAL A 1 210 ? -4.434 -26.598 -9.951 1.00 44.12 210 VAL A N 1
ATOM 1656 C CA . VAL A 1 210 ? -4.004 -26.181 -11.283 1.00 44.12 210 VAL A CA 1
ATOM 1657 C C . VAL A 1 210 ? -4.440 -27.300 -12.215 1.00 44.12 210 VAL A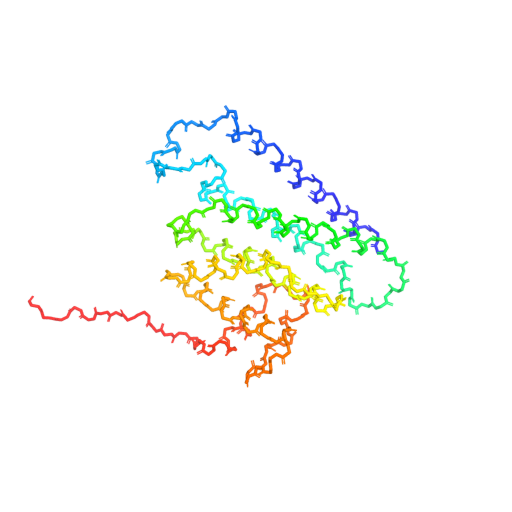 C 1
ATOM 1659 O O . VAL A 1 210 ? -4.056 -28.448 -12.001 1.00 44.12 210 VAL A O 1
ATOM 1662 N N . GLY A 1 211 ? -5.316 -26.985 -13.167 1.00 39.09 211 GLY A N 1
ATOM 1663 C CA . GLY A 1 211 ? -5.756 -27.941 -14.164 1.00 39.09 211 GLY A CA 1
ATOM 1664 C C . GLY A 1 211 ? -4.531 -28.450 -14.905 1.00 39.09 211 GLY A C 1
ATOM 1665 O O . GLY A 1 211 ? -3.995 -27.760 -15.767 1.00 39.09 211 GLY A O 1
ATOM 1666 N N . THR A 1 212 ? -4.074 -29.645 -14.549 1.00 38.47 212 THR A N 1
ATOM 1667 C CA . THR A 1 212 ? -3.272 -30.479 -15.426 1.00 38.47 212 THR A CA 1
ATOM 1668 C C . THR A 1 212 ? -4.166 -30.744 -16.626 1.00 38.47 212 THR A C 1
ATOM 1670 O O . THR A 1 212 ? -5.074 -31.573 -16.570 1.00 38.47 212 THR A O 1
ATOM 1673 N N . SER A 1 213 ? -3.971 -29.974 -17.696 1.00 35.06 213 SER A N 1
ATOM 1674 C CA . SER A 1 213 ? -4.489 -30.342 -19.001 1.00 35.06 213 SER A CA 1
ATOM 1675 C C . SER A 1 213 ? -3.874 -31.689 -19.338 1.00 35.06 213 SER A C 1
ATOM 1677 O O . SER A 1 213 ? -2.674 -31.796 -19.591 1.00 35.06 213 SER A O 1
ATOM 1679 N N . VAL A 1 214 ? -4.718 -32.709 -19.250 1.00 38.72 214 VAL A N 1
ATOM 1680 C CA . VAL A 1 214 ? -4.510 -34.042 -19.790 1.00 38.72 214 VAL A CA 1
ATOM 1681 C C . VAL A 1 214 ? -4.033 -33.867 -21.230 1.00 38.72 214 VAL A C 1
ATOM 1683 O O . VAL A 1 214 ? -4.792 -33.425 -22.089 1.00 38.72 214 VAL A O 1
ATOM 1686 N N . ILE A 1 215 ? -2.757 -34.160 -21.476 1.00 43.41 215 ILE A N 1
ATOM 1687 C CA . ILE A 1 215 ? -2.272 -34.455 -22.820 1.00 43.41 215 ILE A CA 1
ATOM 1688 C C . ILE A 1 215 ? -2.596 -35.933 -23.033 1.00 43.41 215 ILE A C 1
ATOM 1690 O O . ILE A 1 215 ? -1.782 -36.807 -22.754 1.00 43.41 215 ILE A O 1
ATOM 1694 N N . GLU A 1 216 ? -3.823 -36.204 -23.463 1.00 38.56 216 GLU A N 1
ATOM 1695 C CA . GLU A 1 216 ? -4.154 -37.426 -24.188 1.00 38.56 216 GLU A CA 1
ATOM 1696 C C . GLU A 1 216 ? -4.516 -37.038 -25.620 1.00 38.56 216 GLU A C 1
ATOM 1698 O O . GLU A 1 216 ? -5.184 -36.030 -25.849 1.00 38.56 216 GLU A O 1
ATOM 1703 N N . SER A 1 217 ? -4.097 -37.899 -26.549 1.00 40.62 217 SER A N 1
ATOM 1704 C CA . SER A 1 217 ? -4.349 -37.934 -27.998 1.00 40.62 217 SER A CA 1
ATOM 1705 C C . SER A 1 217 ? -3.464 -37.071 -28.913 1.00 40.62 217 SER A C 1
ATOM 1707 O O . SER A 1 217 ? -3.834 -35.976 -29.326 1.00 40.62 217 SER A O 1
ATOM 1709 N N . ALA A 1 218 ? -2.317 -37.636 -29.312 1.00 37.16 218 ALA A N 1
ATOM 1710 C CA . ALA A 1 218 ? -2.102 -38.182 -30.665 1.00 37.16 218 ALA A CA 1
ATOM 1711 C C . ALA A 1 218 ? -0.846 -39.069 -30.698 1.00 37.16 218 ALA A C 1
ATOM 1713 O O . ALA A 1 218 ? 0.197 -38.624 -30.168 1.00 37.16 218 ALA A O 1
#

Radius of gyration: 19.3 Å; chains: 1; bounding box: 50×53×57 Å

Organism: NCBI:txid1237075

Sequence (218 aa):
MTERQQECDSVYRRLKAWQDEFEQLLTVHTPQYADLLTSSGTPSQQPNSILIHCTIHSAIISLHQRSIFPVSNLDGEAAPRECSSERCLSSCDQMAEVIRGADDDTLGLINPYVIYCVFIAARFYVIYSKAMGSELPNKLYLFIYALRVCGKIWPLARMLHRVLEAAAAEHAGNSSLKPLPVEFFDLQYFSLDIHAALREWAGEKIGSPVGTSVIESA